Protein AF-A0A2A2YE89-F1 (afdb_monomer_lite)

Structure (mmCIF, N/CA/C/O backbone):
data_AF-A0A2A2YE89-F1
#
_entry.id   AF-A0A2A2YE89-F1
#
loop_
_atom_site.group_PDB
_atom_site.id
_atom_site.type_symbol
_atom_site.label_atom_id
_atom_site.label_alt_id
_atom_site.label_com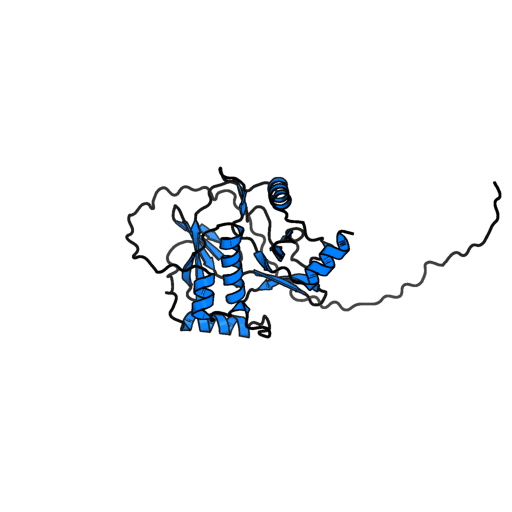p_id
_atom_site.label_asym_id
_atom_site.label_entity_id
_atom_site.label_seq_id
_atom_site.pdbx_PDB_ins_code
_atom_site.Cartn_x
_atom_site.Cartn_y
_atom_site.Cartn_z
_atom_site.occupancy
_atom_site.B_iso_or_equiv
_atom_site.auth_seq_id
_atom_site.auth_comp_id
_atom_site.auth_asym_id
_atom_site.auth_atom_id
_atom_site.pdbx_PDB_model_num
ATOM 1 N N . MET A 1 1 ? 40.682 1.268 -50.451 1.00 28.27 1 MET A N 1
ATOM 2 C CA . MET A 1 1 ? 41.079 1.407 -51.868 1.00 28.27 1 MET A CA 1
ATOM 3 C C . MET A 1 1 ? 39.853 1.104 -52.716 1.00 28.27 1 MET A C 1
ATOM 5 O O . MET A 1 1 ? 39.193 0.118 -52.431 1.00 28.27 1 MET A O 1
ATOM 9 N N . VAL A 1 2 ? 39.586 1.973 -53.698 1.00 20.55 2 VAL A N 1
ATOM 10 C CA . VAL A 1 2 ? 38.414 2.067 -54.599 1.00 20.55 2 VAL A CA 1
ATOM 11 C C . VAL A 1 2 ? 37.144 2.704 -54.003 1.00 20.55 2 VAL A C 1
ATOM 13 O O . VAL A 1 2 ? 36.458 2.149 -53.155 1.00 20.55 2 VAL A O 1
ATOM 16 N N . ILE A 1 3 ? 36.895 3.912 -54.519 1.00 25.61 3 ILE A N 1
ATOM 17 C CA . ILE A 1 3 ? 35.686 4.748 -54.539 1.00 25.61 3 ILE A CA 1
ATOM 18 C C . ILE A 1 3 ? 34.896 4.385 -55.803 1.00 25.61 3 ILE A C 1
ATOM 20 O O . ILE A 1 3 ? 35.573 4.303 -56.820 1.00 25.61 3 ILE A O 1
ATOM 24 N N . ILE A 1 4 ? 33.551 4.295 -55.753 1.00 24.61 4 ILE A N 1
ATOM 25 C CA . ILE A 1 4 ? 32.517 4.765 -56.734 1.00 24.61 4 ILE A CA 1
ATOM 26 C C . ILE A 1 4 ? 31.175 4.772 -55.940 1.00 24.61 4 ILE A C 1
ATOM 28 O O . ILE A 1 4 ? 30.874 3.755 -55.329 1.00 24.61 4 ILE A O 1
ATOM 32 N N . GLY A 1 5 ? 30.449 5.878 -55.676 1.00 25.42 5 GLY A N 1
ATOM 33 C CA . GLY A 1 5 ? 29.602 6.708 -56.572 1.00 25.42 5 GLY A CA 1
ATOM 34 C C . GLY A 1 5 ? 28.202 6.066 -56.751 1.00 25.42 5 GLY A C 1
ATOM 35 O O . GLY A 1 5 ? 28.148 4.864 -56.941 1.00 25.42 5 GLY A O 1
ATOM 36 N N . ALA A 1 6 ? 27.025 6.706 -56.738 1.00 26.58 6 ALA A N 1
ATOM 37 C CA . ALA A 1 6 ? 26.575 8.098 -56.686 1.00 26.58 6 ALA A CA 1
ATOM 38 C C . ALA A 1 6 ? 25.031 8.128 -56.457 1.00 26.58 6 ALA A C 1
ATOM 40 O O . ALA A 1 6 ? 24.380 7.096 -56.594 1.00 26.58 6 ALA A O 1
ATOM 41 N N . GLN A 1 7 ? 24.484 9.342 -56.261 1.00 28.17 7 GLN A N 1
ATOM 42 C CA . GLN A 1 7 ? 23.061 9.770 -56.289 1.00 28.17 7 GLN A CA 1
ATOM 43 C C . GLN A 1 7 ? 22.287 9.576 -54.965 1.00 28.17 7 GLN A C 1
ATOM 45 O O . GLN A 1 7 ? 22.108 8.461 -54.506 1.00 28.17 7 GLN A O 1
ATOM 50 N N . GLY A 1 8 ? 21.813 10.593 -54.238 1.00 28.00 8 GLY A N 1
ATOM 51 C CA . GLY A 1 8 ? 21.531 11.989 -54.573 1.00 28.00 8 GLY A CA 1
ATOM 52 C C . GLY A 1 8 ? 20.040 12.168 -54.856 1.00 28.00 8 GLY A C 1
ATOM 53 O O . GLY A 1 8 ? 19.638 11.968 -55.991 1.00 28.00 8 GLY A O 1
ATOM 54 N N . ASN A 1 9 ? 19.256 12.535 -53.835 1.00 28.77 9 ASN A N 1
ATOM 55 C CA . ASN A 1 9 ? 18.031 13.330 -53.968 1.00 28.77 9 ASN A CA 1
ATOM 56 C C . ASN A 1 9 ? 17.693 13.999 -52.626 1.00 28.77 9 ASN A C 1
ATOM 58 O O . ASN A 1 9 ? 17.575 13.342 -51.593 1.00 28.77 9 ASN A O 1
ATOM 62 N N . LEU A 1 10 ? 17.586 15.327 -52.679 1.00 31.56 10 LEU A N 1
ATOM 63 C CA . LEU A 1 10 ? 17.034 16.204 -51.651 1.00 31.56 10 LEU A CA 1
ATOM 64 C C . LEU A 1 10 ? 15.514 16.008 -51.618 1.00 31.56 10 LEU A C 1
ATOM 66 O O . LEU A 1 10 ? 14.880 16.069 -52.670 1.00 31.56 10 LEU A O 1
ATOM 70 N N . ILE A 1 11 ? 14.941 15.790 -50.434 1.00 32.12 11 ILE A N 1
ATOM 71 C CA . ILE A 1 11 ? 13.492 15.880 -50.229 1.00 32.12 11 ILE A CA 1
ATOM 72 C C . ILE A 1 11 ? 13.203 17.206 -49.530 1.00 32.12 11 ILE A C 1
ATOM 74 O O . ILE A 1 11 ? 13.781 17.524 -48.491 1.00 32.12 11 ILE A O 1
ATOM 78 N N . ASP A 1 12 ? 12.337 17.958 -50.195 1.00 31.05 12 ASP A N 1
ATOM 79 C CA . ASP A 1 12 ? 11.772 19.252 -49.849 1.00 31.05 12 ASP A CA 1
ATOM 80 C C . ASP A 1 12 ? 11.013 19.195 -48.513 1.00 31.05 12 ASP A C 1
ATOM 82 O O . ASP A 1 12 ? 10.195 18.304 -48.273 1.00 31.05 12 ASP A O 1
ATOM 86 N N . SER A 1 13 ? 11.311 20.144 -47.628 1.00 37.34 13 SER A N 1
ATOM 87 C CA . SER A 1 13 ? 10.634 20.347 -46.352 1.00 37.34 13 SER A CA 1
ATOM 88 C C . SER A 1 13 ? 9.525 21.383 -46.527 1.00 37.34 13 SER A C 1
ATOM 90 O O . SER A 1 13 ? 9.662 22.527 -46.091 1.00 37.34 13 SER A O 1
ATOM 92 N N . SER A 1 14 ? 8.432 21.002 -47.177 1.00 35.91 14 SER A N 1
ATOM 93 C CA . SER A 1 14 ? 7.219 21.817 -47.212 1.00 35.91 14 SER A CA 1
ATOM 94 C C . SER A 1 14 ? 5.999 20.965 -47.559 1.00 35.91 14 SER A C 1
ATOM 96 O O . SER A 1 14 ? 5.587 20.914 -48.703 1.00 35.91 14 SER A O 1
ATOM 98 N N . ASP A 1 15 ? 5.467 20.245 -46.564 1.00 37.38 15 ASP A N 1
ATOM 99 C CA . ASP A 1 15 ? 4.033 19.920 -46.443 1.00 37.38 15 ASP A CA 1
ATOM 100 C C . ASP A 1 15 ? 3.792 19.036 -45.208 1.00 37.38 15 ASP A C 1
ATOM 102 O O . ASP A 1 15 ? 3.832 17.809 -45.252 1.00 37.38 15 ASP A O 1
ATOM 106 N N . PHE A 1 16 ? 3.525 19.678 -44.069 1.00 34.31 16 PHE A N 1
ATOM 107 C CA . PHE A 1 16 ? 2.795 19.057 -42.963 1.00 34.31 16 PHE A CA 1
ATOM 108 C C . PHE A 1 16 ? 1.557 19.908 -42.702 1.00 34.31 16 PHE A C 1
ATOM 110 O O . PHE A 1 16 ? 1.547 20.819 -41.875 1.00 34.31 16 PHE A O 1
ATOM 117 N N . SER A 1 17 ? 0.511 19.621 -43.472 1.00 32.94 17 SER A N 1
ATOM 118 C CA . SER A 1 17 ? -0.847 20.064 -43.193 1.00 32.94 17 SER A CA 1
ATOM 119 C C . SER A 1 17 ? -1.303 19.505 -41.844 1.00 32.94 17 SER A C 1
ATOM 121 O O . SER A 1 17 ? -1.176 18.308 -41.574 1.00 32.94 17 SER A O 1
ATOM 123 N N . ALA A 1 18 ? -1.828 20.403 -41.018 1.00 34.78 18 ALA A N 1
ATOM 124 C CA . ALA A 1 18 ? -2.350 20.163 -39.688 1.00 34.78 18 ALA A CA 1
ATOM 125 C C . ALA A 1 18 ? -3.379 19.020 -39.645 1.00 34.78 18 ALA A C 1
ATOM 127 O O . ALA A 1 18 ? -4.399 19.060 -40.329 1.00 34.78 18 ALA A O 1
ATOM 128 N N . PHE A 1 19 ? -3.130 18.038 -38.779 1.00 30.22 19 PHE A N 1
ATOM 129 C CA . PHE A 1 19 ? -4.184 17.232 -38.173 1.00 30.22 19 PHE A CA 1
ATOM 130 C C . PHE A 1 19 ? -4.492 17.854 -36.807 1.00 30.22 19 PHE A C 1
ATOM 132 O O . PHE A 1 19 ? -3.751 17.655 -35.844 1.00 30.22 19 PHE A O 1
ATOM 139 N N . GLU A 1 20 ? -5.563 18.645 -36.740 1.00 31.23 20 GLU A N 1
ATOM 140 C CA . GLU A 1 20 ? -6.197 19.027 -35.478 1.00 31.23 20 GLU A CA 1
ATOM 141 C C . GLU A 1 20 ? -6.820 17.771 -34.857 1.00 31.23 20 GLU A C 1
ATOM 143 O O . GLU A 1 20 ? -7.835 17.250 -35.316 1.00 31.23 20 GLU A O 1
ATOM 148 N N . LEU A 1 21 ? -6.165 17.246 -33.824 1.00 31.28 21 LEU A N 1
ATOM 149 C CA . LEU A 1 21 ? -6.774 16.318 -32.882 1.00 31.28 21 LEU A CA 1
ATOM 150 C C . LEU A 1 21 ? -7.450 17.158 -31.799 1.00 31.28 21 LEU A C 1
ATOM 152 O O . LEU A 1 21 ? -6.778 17.724 -30.937 1.00 31.28 21 LEU A O 1
ATOM 156 N N . ASP A 1 22 ? -8.779 17.221 -31.858 1.00 31.31 22 ASP A N 1
ATOM 157 C CA . ASP A 1 22 ? -9.637 17.735 -30.792 1.00 31.31 22 ASP A CA 1
ATOM 158 C C . ASP A 1 22 ? -9.453 16.878 -29.529 1.00 31.31 22 ASP A C 1
ATOM 160 O O . ASP A 1 22 ? -10.112 15.858 -29.311 1.00 31.31 22 ASP A O 1
ATOM 164 N N . ILE A 1 23 ? -8.511 17.283 -28.678 1.00 33.72 23 ILE A N 1
ATOM 165 C CA . ILE A 1 23 ? -8.375 16.751 -27.325 1.00 33.72 23 ILE A CA 1
ATOM 166 C C . ILE A 1 23 ? -9.294 17.581 -26.434 1.00 33.72 23 ILE A C 1
ATOM 168 O O . ILE A 1 23 ? -8.956 18.692 -26.031 1.00 33.72 23 ILE A O 1
ATOM 172 N N . HIS A 1 24 ? -10.460 17.019 -26.112 1.00 29.88 24 HIS A N 1
ATOM 173 C CA . HIS A 1 24 ? -11.362 17.547 -25.091 1.00 29.88 24 HIS A CA 1
ATOM 174 C C . HIS A 1 24 ? -10.605 17.780 -23.766 1.00 29.88 24 HIS A C 1
ATOM 176 O O . HIS A 1 24 ? -10.156 16.812 -23.144 1.00 29.88 24 HIS A O 1
ATOM 182 N N . PRO A 1 25 ? -10.497 19.027 -23.271 1.00 36.53 25 PRO A N 1
ATOM 183 C CA . PRO A 1 25 ? -9.902 19.301 -21.976 1.00 36.53 25 PRO A CA 1
ATOM 184 C C . PRO A 1 25 ? -11.013 19.257 -20.930 1.00 36.53 25 PRO A C 1
ATOM 186 O O . PRO A 1 25 ? -11.760 20.220 -20.805 1.00 36.53 25 PRO A O 1
ATOM 189 N N . ASN A 1 26 ? -11.174 18.152 -20.196 1.00 31.64 26 ASN A N 1
ATOM 190 C CA . ASN A 1 26 ? -11.939 18.172 -18.945 1.00 31.64 26 ASN A CA 1
ATOM 191 C C . ASN A 1 26 ? -11.609 16.991 -18.014 1.00 31.64 26 ASN A C 1
ATOM 193 O O . ASN A 1 26 ? -11.588 15.838 -18.432 1.00 31.64 26 ASN A O 1
ATOM 197 N N . LEU A 1 27 ? -11.435 17.334 -16.729 1.00 33.88 27 LEU A N 1
ATOM 198 C CA . LEU A 1 27 ? -11.157 16.504 -15.543 1.00 33.88 27 LEU A CA 1
ATOM 199 C C . LEU A 1 27 ? -9.705 16.049 -15.301 1.00 33.88 27 LEU A C 1
ATOM 201 O O . LEU A 1 27 ? -9.431 14.882 -15.034 1.00 33.88 27 LEU A O 1
ATOM 205 N N . VAL A 1 28 ? -8.789 17.014 -15.197 1.00 33.19 28 VAL A N 1
ATOM 206 C CA . VAL A 1 28 ? -7.701 16.907 -14.211 1.00 33.19 28 VAL A CA 1
ATOM 207 C C . VAL A 1 28 ? -8.230 17.515 -12.912 1.00 33.19 28 VAL A C 1
ATOM 209 O O . VAL A 1 28 ? -8.320 18.731 -12.783 1.00 33.19 28 VAL A O 1
ATOM 212 N N . GLN A 1 29 ? -8.659 16.678 -11.963 1.00 34.44 29 GLN A N 1
ATOM 213 C CA . GLN A 1 29 ? -8.864 17.148 -10.592 1.00 34.44 29 GLN A CA 1
ATOM 214 C C . GLN A 1 29 ? -7.485 17.449 -10.001 1.00 34.44 29 GLN A C 1
ATOM 216 O O . GLN A 1 29 ? -6.692 16.534 -9.779 1.00 34.44 29 GLN A O 1
ATOM 221 N N . GLU A 1 30 ? -7.195 18.729 -9.777 1.00 29.20 30 GLU A N 1
ATOM 222 C CA . GLU A 1 30 ? -6.022 19.164 -9.026 1.00 29.20 30 GLU A CA 1
ATOM 223 C C . GLU A 1 30 ? -6.077 18.556 -7.619 1.00 29.20 30 GLU A C 1
ATOM 225 O O . GLU A 1 30 ? -6.934 18.887 -6.797 1.00 29.20 30 GLU A O 1
ATOM 230 N N . ILE A 1 31 ? -5.169 17.620 -7.345 1.00 40.59 31 ILE A N 1
ATOM 231 C CA . ILE A 1 31 ? -4.940 17.114 -5.994 1.00 40.59 31 ILE A CA 1
ATOM 232 C C . ILE A 1 31 ? -4.071 18.164 -5.286 1.00 40.59 31 ILE A C 1
ATOM 234 O O . ILE A 1 31 ? -2.971 18.442 -5.770 1.00 40.59 31 ILE A O 1
ATOM 238 N N . PRO A 1 32 ? -4.516 18.761 -4.165 1.00 33.34 32 PRO A N 1
ATOM 239 C CA . PRO A 1 32 ? -3.745 19.793 -3.485 1.00 33.34 32 PRO A CA 1
ATOM 240 C C . PRO A 1 32 ? -2.391 19.248 -3.015 1.00 33.34 32 PRO A C 1
ATOM 242 O O . PRO A 1 32 ? -2.306 18.169 -2.423 1.00 33.34 32 PRO A O 1
ATOM 245 N N . ALA A 1 33 ? -1.332 20.015 -3.279 1.00 30.58 33 ALA A N 1
ATOM 246 C CA . ALA A 1 33 ? 0.027 19.707 -2.858 1.00 30.58 33 ALA A CA 1
ATOM 247 C C . ALA A 1 33 ? 0.107 19.589 -1.324 1.00 30.58 33 ALA A C 1
ATOM 249 O O . ALA A 1 33 ? -0.151 20.545 -0.590 1.00 30.58 33 ALA A O 1
ATOM 250 N N . LEU A 1 34 ? 0.474 18.400 -0.846 1.00 39.06 34 LEU A N 1
ATOM 251 C CA . LEU A 1 34 ? 0.739 18.122 0.563 1.00 39.06 34 LEU A CA 1
ATOM 252 C C . LEU A 1 34 ? 2.050 18.799 0.977 1.00 39.06 34 LEU A C 1
ATOM 254 O O . LEU A 1 34 ? 3.126 18.411 0.527 1.00 39.06 34 LEU A O 1
ATOM 258 N N . LYS A 1 35 ? 1.964 19.800 1.858 1.00 31.95 35 LYS A N 1
ATOM 259 C CA . LYS A 1 35 ? 3.123 20.287 2.612 1.00 31.95 35 LYS A CA 1
ATOM 260 C C . LYS A 1 35 ? 3.435 19.262 3.704 1.00 31.95 35 LYS A C 1
ATOM 262 O O . LYS A 1 35 ? 2.655 19.112 4.640 1.00 31.95 35 LYS A O 1
ATOM 267 N N . SER A 1 36 ? 4.542 18.538 3.567 1.00 37.47 36 SER A N 1
ATOM 268 C CA . SER A 1 36 ? 5.061 17.655 4.613 1.00 37.47 36 SER A CA 1
ATOM 269 C C . SER A 1 36 ? 5.742 18.504 5.689 1.00 37.47 36 SER A C 1
ATOM 271 O O . SER A 1 36 ? 6.877 18.947 5.515 1.00 37.47 36 SER A O 1
ATOM 273 N N . ASP A 1 37 ? 5.044 18.769 6.791 1.00 35.25 37 ASP A N 1
ATOM 274 C CA . ASP A 1 37 ? 5.660 19.385 7.965 1.00 35.25 37 ASP A CA 1
ATOM 275 C C . ASP A 1 37 ? 6.519 18.332 8.680 1.00 35.25 37 ASP A C 1
ATOM 277 O O . ASP A 1 37 ? 6.006 17.393 9.290 1.00 35.25 37 ASP A O 1
ATOM 281 N N . ALA A 1 38 ? 7.842 18.496 8.630 1.00 39.88 38 ALA A N 1
ATOM 282 C CA . ALA A 1 38 ? 8.832 17.623 9.272 1.00 39.88 38 ALA A CA 1
ATOM 283 C C . ALA A 1 38 ? 8.809 17.679 10.822 1.00 39.88 38 ALA A C 1
ATOM 285 O O . ALA A 1 38 ? 9.748 17.240 11.483 1.00 39.88 38 ALA A O 1
ATOM 286 N N . SER A 1 39 ? 7.748 18.225 11.428 1.00 39.62 39 SER A N 1
ATOM 287 C CA . SER A 1 39 ? 7.616 18.449 12.874 1.00 39.62 39 SER A CA 1
ATOM 288 C C . SER A 1 39 ? 6.919 17.308 13.633 1.00 39.62 39 SER A C 1
ATOM 290 O O . SER A 1 39 ? 6.674 17.429 14.833 1.00 39.62 39 SER A O 1
ATOM 292 N N . GLN A 1 40 ? 6.642 16.173 12.979 1.00 47.25 40 GLN A N 1
ATOM 293 C CA . GLN A 1 40 ? 5.841 15.068 13.537 1.00 47.25 40 GLN A CA 1
ATOM 294 C C . GLN A 1 40 ? 6.513 14.246 14.658 1.00 47.25 40 GLN A C 1
ATOM 296 O O . GLN A 1 40 ? 5.919 13.299 15.164 1.00 47.25 40 GLN A O 1
ATOM 301 N N . ASN A 1 41 ? 7.699 14.631 15.132 1.00 43.59 41 ASN A N 1
ATOM 302 C CA . ASN A 1 41 ? 8.343 14.018 16.300 1.00 43.59 41 ASN A CA 1
ATOM 303 C C . ASN A 1 41 ? 7.930 14.697 17.620 1.00 43.59 41 ASN A C 1
ATOM 305 O O . ASN A 1 41 ? 8.780 14.971 18.467 1.00 43.59 41 ASN A O 1
ATOM 309 N N . ARG A 1 42 ? 6.641 15.000 17.826 1.00 42.22 42 ARG A N 1
ATOM 310 C CA . ARG A 1 42 ? 6.173 15.432 19.152 1.00 42.22 42 ARG A CA 1
ATOM 311 C C . ARG A 1 42 ? 5.872 14.208 20.008 1.00 42.22 42 ARG A C 1
ATOM 313 O O . ARG A 1 42 ? 4.852 13.553 19.846 1.00 42.22 42 ARG A O 1
ATOM 320 N N . THR A 1 43 ? 6.754 13.928 20.960 1.00 43.00 43 THR A N 1
ATOM 321 C CA . THR A 1 43 ? 6.422 13.142 22.150 1.00 43.00 43 THR A CA 1
ATOM 322 C C . THR A 1 43 ? 5.404 13.923 22.977 1.00 43.00 43 THR A C 1
ATOM 324 O O . THR A 1 43 ? 5.778 14.801 23.752 1.00 43.00 43 THR A O 1
ATOM 327 N N . THR A 1 44 ? 4.114 13.643 22.811 1.00 46.53 44 THR A N 1
ATOM 328 C CA . THR A 1 44 ? 3.103 14.054 23.790 1.00 46.53 44 THR A CA 1
ATOM 329 C C . THR A 1 44 ? 3.235 13.135 24.998 1.00 46.53 44 THR A C 1
ATOM 331 O O . THR A 1 44 ? 2.950 11.943 24.925 1.00 46.53 44 THR A O 1
ATOM 334 N N . SER A 1 45 ? 3.747 13.683 26.098 1.00 43.75 45 SER A N 1
ATOM 335 C CA . SER A 1 45 ? 4.077 12.947 27.324 1.00 43.75 45 SER A CA 1
ATOM 336 C C . SER A 1 45 ? 2.862 12.684 28.235 1.00 43.75 45 SER A C 1
ATOM 338 O O . SER A 1 45 ? 3.044 12.385 29.410 1.00 43.75 45 SER A O 1
ATOM 340 N N . GLU A 1 46 ? 1.635 12.788 27.720 1.00 46.94 46 GLU A N 1
ATOM 341 C CA . GLU A 1 46 ? 0.400 12.826 28.520 1.00 46.94 46 GLU A CA 1
ATOM 342 C C . GLU A 1 46 ? -0.675 11.849 28.014 1.00 46.94 46 GLU A C 1
ATOM 344 O O . GLU A 1 46 ? -1.803 12.257 27.774 1.00 46.94 46 GLU A O 1
ATOM 349 N N . ASP A 1 47 ? -0.360 10.565 27.808 1.00 47.22 47 ASP A N 1
ATOM 350 C CA . ASP A 1 47 ? -1.428 9.588 27.501 1.00 47.22 47 ASP A CA 1
ATOM 351 C C . ASP A 1 47 ? -1.113 8.141 27.936 1.00 47.22 47 ASP A C 1
ATOM 353 O O . ASP A 1 47 ? -1.564 7.174 27.330 1.00 47.22 47 ASP A O 1
ATOM 357 N N . LEU A 1 48 ? -0.348 7.970 29.024 1.00 45.16 48 LEU A N 1
ATOM 358 C CA . LEU A 1 48 ? -0.232 6.682 29.734 1.00 45.16 48 LEU A CA 1
ATOM 359 C C . LEU A 1 48 ? -1.322 6.541 30.810 1.00 45.16 48 LEU A C 1
ATOM 361 O O . LEU A 1 48 ? -1.069 6.059 31.911 1.00 45.16 48 LEU A O 1
ATOM 365 N N . GLY A 1 49 ? -2.540 6.992 30.507 1.00 44.56 49 GLY A N 1
ATOM 366 C CA . GLY A 1 49 ? -3.702 6.566 31.272 1.00 44.56 49 GLY A CA 1
ATOM 367 C C . GLY A 1 49 ? -3.944 5.091 30.976 1.00 44.56 49 GLY A C 1
ATOM 368 O O . GLY A 1 49 ? -4.127 4.730 29.814 1.00 44.56 49 GLY A O 1
ATOM 369 N N . GLU A 1 50 ? -3.928 4.252 32.013 1.00 44.53 50 GLU A N 1
ATOM 370 C CA . GLU A 1 50 ? -4.387 2.859 32.004 1.00 44.53 50 GLU A CA 1
ATOM 371 C C . GLU A 1 50 ? -5.871 2.794 31.604 1.00 44.53 50 GLU A C 1
ATOM 373 O O . GLU A 1 50 ? -6.762 2.520 32.404 1.00 44.53 50 GLU A O 1
ATOM 378 N N . ASN A 1 51 ? -6.177 3.082 30.345 1.00 42.28 51 ASN A N 1
ATOM 379 C CA . ASN A 1 51 ? -7.492 2.836 29.801 1.00 42.28 51 ASN A CA 1
ATOM 380 C C . ASN A 1 51 ? -7.540 1.355 29.453 1.00 42.28 51 ASN A C 1
ATOM 382 O O . ASN A 1 51 ? -7.075 0.931 28.393 1.00 42.28 51 ASN A O 1
ATOM 386 N N . GLY A 1 52 ? -8.118 0.589 30.384 1.00 43.47 52 GLY A N 1
ATOM 387 C CA . GLY A 1 52 ? -8.643 -0.760 30.193 1.00 43.47 52 GLY A CA 1
ATOM 388 C C . GLY A 1 52 ? -9.699 -0.785 29.089 1.00 43.47 52 GLY A C 1
ATOM 389 O O . GLY A 1 52 ? -10.891 -0.957 29.334 1.00 43.47 52 GLY A O 1
ATOM 390 N N . SER A 1 53 ? -9.251 -0.563 27.858 1.00 45.12 53 SER A N 1
ATOM 391 C CA . SER A 1 53 ? -10.023 -0.793 26.654 1.00 45.12 53 SER A CA 1
ATOM 392 C C . SER A 1 53 ? -10.212 -2.297 26.557 1.00 45.12 53 SER A C 1
ATOM 394 O O . SER A 1 53 ? -9.254 -3.043 26.367 1.00 45.12 53 SER A O 1
ATOM 396 N N . GLY A 1 54 ? -11.449 -2.744 26.788 1.00 46.06 54 GLY A N 1
ATOM 397 C CA . GLY A 1 54 ? -11.829 -4.126 26.537 1.00 46.06 54 GLY A CA 1
ATOM 398 C C . GLY A 1 54 ? -11.301 -4.526 25.169 1.00 46.06 54 GLY A C 1
ATOM 399 O O . GLY A 1 54 ? -11.388 -3.718 24.243 1.00 46.06 54 GLY A O 1
ATOM 400 N N . GLU A 1 55 ? -10.698 -5.712 25.090 1.00 53.16 55 GLU A N 1
ATOM 401 C CA . GLU A 1 55 ? -10.130 -6.291 23.875 1.00 53.16 55 GLU A CA 1
ATOM 402 C C . GLU A 1 55 ? -11.166 -6.232 22.747 1.00 53.16 55 GLU A C 1
ATOM 404 O O . GLU A 1 55 ? -11.970 -7.141 22.538 1.00 53.16 55 GLU A O 1
ATOM 409 N N . GLY A 1 56 ? -11.192 -5.111 22.029 1.00 66.81 56 GLY A N 1
ATOM 410 C CA . GLY A 1 56 ? -11.941 -4.981 20.803 1.00 66.81 56 GLY A CA 1
ATOM 411 C C . GLY A 1 56 ? -11.331 -5.991 19.854 1.00 66.81 56 GLY A C 1
ATOM 412 O O . GLY A 1 56 ? -10.116 -5.989 19.652 1.00 66.81 56 GLY A O 1
ATOM 413 N N . ALA A 1 57 ? -12.158 -6.888 19.322 1.00 83.38 57 ALA A N 1
ATOM 414 C CA . ALA A 1 57 ? -11.687 -7.896 18.392 1.00 83.38 57 ALA A CA 1
ATOM 415 C C . ALA A 1 57 ? -10.944 -7.203 17.238 1.00 83.38 57 ALA A C 1
ATOM 417 O O . ALA A 1 57 ? -11.529 -6.415 16.493 1.00 83.38 57 ALA A O 1
ATOM 418 N N . SER A 1 58 ? -9.643 -7.467 17.132 1.00 93.19 58 SER A N 1
ATOM 419 C CA . SER A 1 58 ? -8.810 -7.007 16.027 1.00 93.19 58 SER A CA 1
ATOM 420 C C . SER A 1 58 ? -8.585 -8.172 15.072 1.00 93.19 58 SER A C 1
ATOM 422 O O . SER A 1 58 ? -8.397 -9.313 15.496 1.00 93.19 58 SER A O 1
ATOM 424 N N . PHE A 1 59 ? -8.644 -7.896 13.774 1.00 96.69 59 PHE A N 1
ATOM 425 C CA . PHE A 1 59 ? -8.582 -8.922 12.737 1.00 96.69 59 PHE A CA 1
ATOM 426 C C . PHE A 1 59 ? -7.445 -8.631 11.763 1.00 96.69 59 PHE A C 1
ATOM 428 O O . PHE A 1 59 ? -7.118 -7.470 11.510 1.00 96.69 59 PHE A O 1
ATOM 435 N N . SER A 1 60 ? -6.845 -9.671 11.180 1.00 97.31 60 SER A N 1
ATOM 436 C CA . SER A 1 60 ? -5.990 -9.464 10.008 1.00 97.31 60 SER A CA 1
ATOM 437 C C . SER A 1 60 ? -6.838 -8.977 8.817 1.00 97.31 60 SER A C 1
ATOM 439 O O . SER A 1 60 ? -8.022 -9.325 8.733 1.00 97.31 60 SER A O 1
ATOM 441 N N . PRO A 1 61 ? -6.279 -8.180 7.887 1.00 97.19 61 PRO A N 1
ATOM 442 C CA . PRO A 1 61 ? -6.991 -7.779 6.676 1.00 97.19 61 PRO A CA 1
ATOM 443 C C . PRO A 1 61 ? -7.522 -8.979 5.877 1.00 97.19 61 PRO A C 1
ATOM 445 O O . PRO A 1 61 ? -8.689 -8.974 5.475 1.00 97.19 61 PRO A O 1
ATOM 448 N N . GLY A 1 62 ? -6.723 -10.044 5.736 1.00 95.38 62 GLY A N 1
ATOM 449 C CA . GLY A 1 62 ? -7.144 -11.295 5.109 1.00 95.38 62 GLY A CA 1
ATOM 450 C C . GLY A 1 62 ? -8.321 -11.979 5.815 1.00 95.38 62 GLY A C 1
ATOM 451 O O . GLY A 1 62 ? -9.240 -12.457 5.148 1.00 95.38 62 GLY A O 1
ATOM 452 N N . ASP A 1 63 ? -8.366 -11.981 7.154 1.00 95.44 63 ASP A N 1
ATOM 453 C CA . ASP A 1 63 ? -9.506 -12.530 7.909 1.00 95.44 63 ASP A CA 1
ATOM 454 C C . ASP A 1 63 ? -10.788 -11.730 7.694 1.00 95.44 63 ASP A C 1
ATOM 456 O O . ASP A 1 63 ? -11.855 -12.323 7.516 1.00 95.44 63 ASP A O 1
ATOM 460 N N . VAL A 1 64 ? -10.699 -10.396 7.698 1.00 95.56 64 VAL A N 1
ATOM 461 C CA . VAL A 1 64 ? -11.849 -9.530 7.399 1.00 95.56 64 VAL A CA 1
ATOM 462 C C . VAL A 1 64 ? -12.365 -9.821 5.996 1.00 95.56 64 VAL A C 1
ATOM 464 O O . VAL A 1 64 ? -13.569 -10.007 5.817 1.00 95.56 64 VAL A O 1
ATOM 467 N N . SER A 1 65 ? -11.459 -9.921 5.020 1.00 94.62 65 SER A N 1
ATOM 468 C CA . SER A 1 65 ? -11.819 -10.214 3.634 1.00 94.62 65 SER A CA 1
ATOM 469 C C . SER A 1 65 ? -12.573 -11.543 3.527 1.00 94.62 65 SER A C 1
ATOM 471 O O . SER A 1 65 ? -13.709 -11.573 3.050 1.00 94.62 65 SER A O 1
ATOM 473 N N . ARG A 1 66 ? -12.012 -12.624 4.089 1.00 94.00 66 ARG A N 1
ATOM 474 C CA . ARG A 1 66 ? -12.628 -13.961 4.058 1.00 94.00 66 ARG A CA 1
ATOM 475 C C . ARG A 1 66 ? -13.989 -14.021 4.745 1.00 94.00 66 ARG A C 1
ATOM 477 O O . ARG A 1 66 ? -14.893 -14.690 4.256 1.00 94.00 66 ARG A O 1
ATOM 484 N N . ARG A 1 67 ? -14.148 -13.351 5.888 1.00 94.31 67 ARG A N 1
ATOM 485 C CA . ARG A 1 67 ? -15.391 -13.405 6.675 1.00 94.31 67 ARG A CA 1
ATOM 486 C C . ARG A 1 67 ? -16.521 -12.575 6.071 1.00 94.31 67 ARG A C 1
ATOM 488 O O . ARG A 1 67 ? -17.676 -12.950 6.236 1.00 94.31 67 ARG A O 1
ATOM 495 N N . ILE A 1 68 ? -16.208 -11.464 5.402 1.00 93.00 68 ILE A N 1
ATOM 496 C CA . ILE A 1 68 ? -17.219 -10.583 4.794 1.00 93.00 68 ILE A CA 1
ATOM 497 C C . ILE A 1 68 ? -17.559 -11.024 3.365 1.00 93.00 68 ILE A C 1
ATOM 499 O O . ILE A 1 68 ? -18.724 -10.973 2.976 1.00 93.00 68 ILE A O 1
ATOM 503 N N . PHE A 1 69 ? -16.562 -11.449 2.585 1.00 91.69 69 PHE A N 1
ATOM 504 C CA . PHE A 1 69 ? -16.709 -11.699 1.146 1.00 91.69 69 PHE A CA 1
ATOM 505 C C . PHE A 1 69 ? -16.565 -13.174 0.743 1.00 91.69 69 PHE A C 1
ATOM 507 O O . PHE A 1 69 ? -16.828 -13.509 -0.409 1.00 91.69 69 PHE A O 1
ATOM 514 N N . GLY A 1 70 ? -16.198 -14.059 1.675 1.00 89.44 70 GLY A N 1
ATOM 515 C CA . GLY A 1 70 ? -15.990 -15.487 1.424 1.00 89.44 70 GLY A CA 1
ATOM 516 C C . GLY A 1 70 ? -14.526 -15.865 1.137 1.00 89.44 70 GLY A C 1
ATOM 517 O O . GLY A 1 70 ? -13.673 -14.992 0.970 1.00 89.44 70 GLY A O 1
ATOM 518 N N . PRO A 1 71 ? -14.209 -17.176 1.102 1.00 80.75 71 PRO A N 1
ATOM 519 C CA . PRO A 1 71 ? -12.842 -17.685 0.930 1.00 80.75 71 PRO A CA 1
ATOM 520 C C . PRO A 1 71 ? -12.222 -17.290 -0.417 1.00 80.75 71 PRO A C 1
ATOM 522 O O . PRO A 1 71 ? -11.032 -16.992 -0.469 1.00 80.75 71 PRO A O 1
ATOM 525 N N . ASP A 1 72 ? -13.046 -17.185 -1.460 1.00 65.69 72 ASP A N 1
ATOM 526 C CA . ASP A 1 72 ? -12.637 -16.826 -2.818 1.00 65.69 72 ASP A CA 1
ATOM 527 C C . ASP A 1 72 ? -12.820 -15.332 -3.106 1.00 65.69 72 ASP A C 1
ATOM 529 O O . ASP A 1 72 ? -13.068 -14.949 -4.242 1.00 65.69 72 ASP A O 1
ATOM 533 N N . ALA A 1 73 ? -12.675 -14.442 -2.121 1.00 58.34 73 ALA A N 1
ATOM 534 C CA . ALA A 1 73 ? -12.786 -12.996 -2.363 1.00 58.34 73 ALA A CA 1
ATOM 535 C C . ALA A 1 73 ? -11.836 -12.478 -3.474 1.00 58.34 73 ALA A C 1
ATOM 537 O O . ALA A 1 73 ? -12.079 -11.413 -4.039 1.00 58.34 73 ALA A O 1
ATOM 538 N N . GLN A 1 74 ? -10.777 -13.240 -3.786 1.00 50.47 74 GLN A N 1
ATOM 539 C CA . GLN A 1 74 ? -9.880 -13.049 -4.935 1.00 50.47 74 GLN A CA 1
ATOM 540 C C . GLN A 1 74 ? -10.142 -14.036 -6.092 1.00 50.47 74 GLN A C 1
ATOM 542 O O . GLN A 1 74 ? -9.813 -13.732 -7.233 1.00 50.47 74 GLN A O 1
ATOM 547 N N . GLY A 1 75 ? -10.742 -15.197 -5.796 1.00 40.59 75 GLY A N 1
ATOM 548 C CA . GLY A 1 75 ? -11.076 -16.283 -6.726 1.00 40.59 75 GLY A CA 1
ATOM 549 C C . GLY A 1 75 ? -12.455 -16.169 -7.384 1.00 40.59 75 GLY A C 1
ATOM 550 O O . GLY A 1 75 ? -12.799 -17.000 -8.222 1.00 40.59 75 GLY A O 1
ATOM 551 N N . VAL A 1 76 ? -13.235 -15.124 -7.081 1.00 43.53 76 VAL A N 1
ATOM 552 C CA . VAL A 1 76 ? -14.264 -14.646 -8.010 1.00 43.53 76 VAL A CA 1
ATOM 553 C C . VAL A 1 76 ? -13.529 -14.053 -9.209 1.00 43.53 76 VAL A C 1
ATOM 555 O O . VAL A 1 76 ? -13.313 -12.844 -9.305 1.00 43.53 76 VAL A O 1
ATOM 558 N N . GLU A 1 77 ? -13.101 -14.931 -10.114 1.00 41.16 77 GLU A N 1
ATOM 559 C CA . GLU A 1 77 ? -12.759 -14.567 -11.475 1.00 41.16 77 GLU A CA 1
ATOM 560 C C . GLU A 1 77 ? -13.817 -13.585 -11.987 1.00 41.16 77 GLU A C 1
ATOM 562 O O . GLU A 1 77 ? -14.999 -13.910 -12.091 1.00 41.16 77 GLU A O 1
ATOM 567 N N . SER A 1 78 ? -13.354 -12.403 -12.385 1.00 40.31 78 SER A N 1
ATOM 568 C CA . SER A 1 78 ? -14.032 -11.518 -13.326 1.00 40.31 78 SER A CA 1
ATOM 569 C C . SER A 1 78 ? -15.255 -10.718 -12.816 1.00 40.31 78 SER A C 1
ATOM 571 O O . SER A 1 78 ? -16.150 -11.184 -12.122 1.00 40.31 78 SER A O 1
ATOM 573 N N . CYS A 1 79 ? -15.347 -9.479 -13.305 1.00 37.31 79 CYS A N 1
ATOM 574 C CA . CYS A 1 79 ? -16.621 -8.794 -13.555 1.00 37.31 79 CYS A CA 1
ATOM 575 C C . CYS A 1 79 ? -17.362 -8.104 -12.400 1.00 37.31 79 CYS A C 1
ATOM 577 O O . CYS A 1 79 ? -18.584 -7.973 -12.455 1.00 37.31 79 CYS A O 1
ATOM 579 N N . GLN A 1 80 ? -16.666 -7.468 -11.463 1.00 49.09 80 GLN A N 1
ATOM 580 C CA . GLN A 1 80 ? -17.141 -6.134 -11.093 1.00 49.09 80 GLN A CA 1
ATOM 581 C C . GLN A 1 80 ? -16.210 -5.133 -11.749 1.00 49.09 80 GLN A C 1
ATOM 583 O O . GLN A 1 80 ? -15.041 -5.009 -11.388 1.00 49.09 80 GLN A O 1
ATOM 588 N N . LYS A 1 81 ? -16.720 -4.462 -12.790 1.00 61.16 81 LYS A N 1
ATOM 589 C CA . LYS A 1 81 ? -16.109 -3.231 -13.290 1.00 61.16 81 LYS A CA 1
ATOM 590 C C . LYS A 1 81 ? -15.740 -2.407 -12.057 1.00 61.16 81 LYS A C 1
ATOM 592 O O . LYS A 1 81 ? -16.545 -2.315 -11.130 1.00 61.16 81 LYS A O 1
ATOM 597 N N . ASN A 1 82 ? -14.527 -1.854 -12.015 1.00 72.19 82 ASN A N 1
ATOM 598 C CA . ASN A 1 82 ? -14.190 -0.864 -10.997 1.00 72.19 82 ASN A CA 1
ATOM 599 C C . ASN A 1 82 ? -15.029 0.389 -11.277 1.00 72.19 82 ASN A C 1
ATOM 601 O O . ASN A 1 82 ? -14.598 1.333 -11.932 1.00 72.19 82 ASN A O 1
ATOM 605 N N . ASP A 1 83 ? -16.283 0.320 -10.865 1.00 84.56 83 ASP A N 1
ATOM 606 C CA . ASP A 1 83 ? -17.280 1.349 -10.991 1.00 84.56 83 ASP A CA 1
ATOM 607 C C . ASP A 1 83 ? -17.789 1.717 -9.600 1.00 84.56 83 ASP A C 1
ATOM 609 O O . ASP A 1 83 ? -17.594 1.019 -8.596 1.00 84.56 83 ASP A O 1
ATOM 613 N N . ALA A 1 84 ? -18.411 2.888 -9.535 1.00 88.19 84 ALA A N 1
ATOM 614 C CA . ALA A 1 84 ? -18.915 3.425 -8.283 1.00 88.19 84 ALA A CA 1
ATOM 615 C C . ALA A 1 84 ? -19.966 2.502 -7.640 1.00 88.19 84 ALA A C 1
ATOM 617 O O . ALA A 1 84 ? -20.062 2.453 -6.414 1.00 88.19 84 ALA A O 1
ATOM 618 N N . GLU A 1 85 ? -20.724 1.757 -8.449 1.00 90.38 85 GLU A N 1
ATOM 619 C CA . GLU A 1 85 ? -21.751 0.828 -7.979 1.00 90.38 85 GLU A CA 1
ATOM 620 C C . GLU A 1 85 ? -21.132 -0.354 -7.228 1.00 90.38 85 GLU A C 1
ATOM 622 O O . GLU A 1 85 ? -21.570 -0.696 -6.132 1.00 90.38 85 GLU A O 1
ATOM 627 N N . SER A 1 86 ? -20.065 -0.934 -7.767 1.00 90.31 86 SER A N 1
ATOM 628 C CA . SER A 1 86 ? -19.350 -2.060 -7.169 1.00 90.31 86 SER A CA 1
ATOM 629 C C . SER A 1 86 ? -18.670 -1.672 -5.857 1.00 90.31 86 SER A C 1
ATOM 631 O O . SER A 1 86 ? -18.815 -2.372 -4.853 1.00 90.31 86 SER A O 1
ATOM 633 N N . ILE A 1 87 ? -18.032 -0.496 -5.814 1.00 91.19 87 ILE A N 1
ATOM 634 C CA . ILE A 1 87 ? -17.494 0.074 -4.568 1.00 91.19 87 ILE A CA 1
ATOM 635 C C . ILE A 1 87 ? -18.616 0.242 -3.533 1.00 91.19 87 ILE A C 1
ATOM 637 O O . ILE A 1 87 ? -18.464 -0.152 -2.374 1.00 91.19 87 ILE A O 1
ATOM 641 N N . GLN A 1 88 ? -19.754 0.812 -3.939 1.00 92.31 88 GLN A N 1
ATOM 642 C CA . GLN A 1 88 ? -20.877 1.061 -3.041 1.00 92.31 88 GLN A CA 1
ATOM 643 C C . GLN A 1 88 ? -21.496 -0.239 -2.511 1.00 92.31 88 GLN A C 1
ATOM 645 O O . GLN A 1 88 ? -21.762 -0.328 -1.311 1.00 92.31 88 GLN A O 1
ATOM 650 N N . ARG A 1 89 ? -21.667 -1.258 -3.364 1.00 92.62 89 ARG A N 1
ATOM 651 C CA . ARG A 1 89 ? -22.149 -2.588 -2.966 1.00 92.62 89 ARG A CA 1
ATOM 652 C C . ARG A 1 89 ? -21.241 -3.218 -1.920 1.00 92.62 89 ARG A C 1
ATOM 654 O O . ARG A 1 89 ? -21.727 -3.617 -0.868 1.00 92.62 89 ARG A O 1
ATOM 661 N N . GLN A 1 90 ? -19.927 -3.243 -2.151 1.00 93.81 90 GLN A N 1
ATOM 662 C CA . GLN A 1 90 ? -18.999 -3.826 -1.179 1.00 93.81 90 GLN A CA 1
ATOM 663 C C . GLN A 1 90 ? -19.017 -3.081 0.164 1.00 93.81 90 GLN A C 1
ATOM 665 O O . GLN A 1 90 ? -19.003 -3.720 1.213 1.00 93.81 90 GLN A O 1
ATOM 670 N N . ARG A 1 91 ? -19.124 -1.744 0.167 1.00 92.81 91 ARG A N 1
ATOM 671 C CA . ARG A 1 91 ? -19.278 -0.972 1.417 1.00 92.81 91 ARG A CA 1
ATOM 672 C C . ARG A 1 91 ? -20.580 -1.281 2.156 1.00 92.81 91 ARG A C 1
ATOM 674 O O . ARG A 1 91 ? -20.595 -1.278 3.387 1.00 92.81 91 ARG A O 1
ATOM 681 N N . GLN A 1 92 ? -21.673 -1.521 1.434 1.00 93.06 92 GLN A N 1
ATOM 682 C CA . GLN A 1 92 ? -22.933 -1.955 2.040 1.00 93.06 92 GLN A CA 1
ATOM 683 C C . GLN A 1 92 ? -22.787 -3.349 2.653 1.00 93.06 92 GLN A C 1
ATOM 685 O O . GLN A 1 92 ? -23.154 -3.527 3.810 1.00 93.06 92 GLN A O 1
ATOM 690 N N . THR A 1 93 ? -22.175 -4.297 1.936 1.00 93.69 93 THR A N 1
ATOM 691 C CA . THR A 1 93 ? -21.876 -5.640 2.456 1.00 93.69 93 THR A CA 1
ATOM 692 C C . THR A 1 93 ? -21.038 -5.578 3.732 1.00 93.69 93 THR A C 1
ATOM 694 O O . THR A 1 93 ? -21.372 -6.238 4.713 1.00 93.69 93 THR A O 1
ATOM 697 N N . ILE A 1 94 ? -20.004 -4.730 3.766 1.00 93.94 94 ILE A N 1
ATOM 698 C CA . ILE A 1 94 ? -19.180 -4.509 4.963 1.00 93.94 94 ILE A CA 1
ATOM 699 C C . ILE A 1 94 ? -20.040 -4.056 6.146 1.00 93.94 94 ILE A C 1
ATOM 701 O O . ILE A 1 94 ? -19.970 -4.663 7.213 1.00 93.94 94 ILE A O 1
ATOM 705 N N . GLY A 1 95 ? -20.875 -3.029 5.955 1.00 92.62 95 GLY A N 1
ATOM 706 C CA . GLY A 1 95 ? -21.740 -2.508 7.017 1.00 92.62 95 GLY A CA 1
ATOM 707 C C . GLY A 1 95 ? -22.792 -3.513 7.500 1.00 92.62 95 GLY A C 1
ATOM 708 O O . GLY A 1 95 ? -23.067 -3.582 8.693 1.00 92.62 95 GLY A O 1
ATOM 709 N N . LEU A 1 96 ? -23.353 -4.317 6.592 1.00 94.06 96 LEU A N 1
ATOM 710 C CA . LEU A 1 96 ? -24.367 -5.328 6.911 1.00 94.06 96 LEU A CA 1
ATOM 711 C C . LEU A 1 96 ? -23.786 -6.598 7.547 1.00 94.06 96 LEU A C 1
ATOM 713 O O . LEU A 1 96 ? -24.527 -7.334 8.191 1.00 94.06 96 LEU A O 1
ATOM 717 N N . SER A 1 97 ? -22.482 -6.853 7.394 1.00 94.12 97 SER A N 1
ATOM 718 C CA . SER A 1 97 ? -21.837 -8.062 7.925 1.00 94.12 97 SER A CA 1
ATOM 719 C C . SER A 1 97 ? -21.920 -8.184 9.449 1.00 94.12 97 SER A C 1
ATOM 721 O O . SER A 1 97 ? -21.843 -9.290 9.977 1.00 94.12 97 SER A O 1
ATOM 723 N N . GLY A 1 98 ? -22.013 -7.057 10.165 1.00 92.94 98 GLY A N 1
ATOM 724 C CA . GLY A 1 98 ? -21.966 -7.018 11.629 1.00 92.94 98 GLY A CA 1
ATOM 725 C C . GLY A 1 98 ? -20.637 -7.488 12.239 1.00 92.94 98 GLY A C 1
ATOM 726 O O . GLY A 1 98 ? -20.538 -7.576 13.458 1.00 92.94 98 GLY A O 1
ATOM 727 N N . LEU A 1 99 ? -19.615 -7.782 11.421 1.00 92.94 99 LEU A N 1
ATOM 728 C CA . LEU A 1 99 ? -18.326 -8.300 11.890 1.00 92.94 99 LEU A CA 1
ATOM 729 C C . LEU A 1 99 ? -17.523 -7.244 12.659 1.00 92.94 99 LEU A C 1
ATOM 731 O O . LEU A 1 99 ? -16.815 -7.566 13.610 1.00 92.94 99 LEU A O 1
ATOM 735 N N . LEU A 1 100 ? -17.595 -5.994 12.204 1.00 94.12 100 LEU A N 1
ATOM 736 C CA . LEU A 1 100 ? -16.781 -4.890 12.692 1.00 94.12 100 LEU A CA 1
ATOM 737 C C . LEU A 1 100 ? -17.662 -3.831 13.348 1.00 94.12 100 LEU A C 1
ATOM 739 O O . LEU A 1 100 ? -18.640 -3.367 12.761 1.00 94.12 100 LEU A O 1
ATOM 743 N N . ASN A 1 101 ? -17.269 -3.406 14.546 1.00 93.88 101 ASN A N 1
ATOM 744 C CA . ASN A 1 101 ? -17.965 -2.343 15.256 1.00 93.88 101 ASN A CA 1
ATOM 745 C C . ASN A 1 101 ? -17.629 -0.967 14.655 1.00 93.88 101 ASN A C 1
ATOM 747 O O . ASN A 1 101 ? -16.486 -0.729 14.242 1.00 93.88 101 ASN A O 1
ATOM 751 N N . PRO A 1 102 ? -18.589 -0.027 14.630 1.00 93.25 102 PRO A N 1
ATOM 752 C CA . PRO A 1 102 ? -18.297 1.352 14.281 1.00 93.25 102 PRO A CA 1
ATOM 753 C C . PRO A 1 102 ? -17.409 1.985 15.360 1.00 93.25 102 PRO A C 1
ATOM 755 O O . PRO A 1 102 ? -17.745 1.976 16.544 1.00 93.25 102 PRO A O 1
ATOM 758 N N . ILE A 1 103 ? -16.292 2.577 14.948 1.00 91.31 103 ILE A N 1
ATOM 759 C CA . ILE A 1 103 ? -15.401 3.329 15.825 1.00 91.31 103 ILE A CA 1
ATOM 760 C C . ILE A 1 103 ? -15.826 4.795 15.805 1.00 91.31 103 ILE A C 1
ATOM 762 O O . ILE A 1 103 ? -15.866 5.426 14.740 1.00 91.31 103 ILE A O 1
ATOM 766 N N . PRO A 1 104 ? -16.149 5.377 16.969 1.00 83.19 104 PRO A N 1
ATOM 767 C CA . PRO A 1 104 ? -16.490 6.780 17.035 1.00 83.19 104 PRO A CA 1
ATOM 768 C C . PRO A 1 104 ? -15.253 7.627 16.708 1.00 83.19 104 PRO A C 1
ATOM 770 O O . PRO A 1 104 ? -14.191 7.490 17.314 1.00 83.19 104 PRO A O 1
ATOM 773 N N . THR A 1 105 ? -15.397 8.555 15.763 1.00 74.12 105 THR A N 1
ATOM 774 C CA . THR A 1 105 ? -14.386 9.576 15.464 1.00 74.12 105 THR A CA 1
ATOM 775 C C . THR A 1 105 ? -14.427 10.663 16.540 1.00 74.12 105 THR A C 1
ATOM 777 O O . THR A 1 105 ? -14.917 11.766 16.304 1.00 74.12 105 THR A O 1
ATOM 780 N N . LEU A 1 106 ? -14.006 10.325 17.758 1.00 71.56 106 LEU A N 1
ATOM 781 C CA . LEU A 1 106 ? -13.882 11.274 18.865 1.00 71.56 106 LEU A CA 1
ATOM 782 C C . LEU A 1 106 ? -12.453 11.814 18.913 1.00 71.56 106 LEU A C 1
ATOM 784 O O . LEU A 1 106 ? -11.507 11.029 18.905 1.00 71.56 106 LEU A O 1
ATOM 788 N N . GLY A 1 107 ? -12.306 13.137 18.982 1.00 79.00 107 GLY A N 1
ATOM 789 C CA . GLY A 1 107 ? -11.020 13.822 19.145 1.00 79.00 107 GLY A CA 1
ATOM 790 C C . GLY A 1 107 ? -10.346 14.263 17.842 1.00 79.00 107 GLY A C 1
ATOM 791 O O . GLY A 1 107 ? -10.819 13.983 16.740 1.00 79.00 107 GLY A O 1
ATOM 792 N N . ASN A 1 108 ? -9.226 14.969 17.996 1.00 89.12 108 ASN A N 1
ATOM 793 C CA . ASN A 1 108 ? -8.424 15.475 16.885 1.00 89.12 108 ASN A CA 1
ATOM 794 C C . ASN A 1 108 ? -7.614 14.345 16.221 1.00 89.12 108 ASN A C 1
ATOM 796 O O . ASN A 1 108 ? -7.340 13.307 16.830 1.00 89.12 108 ASN A O 1
ATOM 800 N N . PHE A 1 109 ? -7.266 14.548 14.951 1.00 93.19 109 PHE A N 1
ATOM 801 C CA . PHE A 1 109 ? -6.297 13.725 14.229 1.00 93.19 109 PHE A CA 1
ATOM 802 C C . PHE A 1 109 ? -4.950 14.440 14.219 1.00 93.19 109 PHE A C 1
ATOM 804 O O . PHE A 1 109 ? -4.910 15.662 14.071 1.00 93.19 109 PHE A O 1
ATOM 811 N N . ASP A 1 110 ? -3.868 13.679 14.339 1.00 94.00 110 ASP A N 1
ATOM 812 C CA . ASP A 1 110 ? -2.507 14.219 14.373 1.00 94.00 110 ASP A CA 1
ATOM 813 C C . ASP A 1 110 ? -1.991 14.550 12.969 1.00 94.00 110 ASP A C 1
ATOM 815 O O . ASP A 1 110 ? -1.206 15.478 12.786 1.00 94.00 110 ASP A O 1
ATOM 819 N N . ALA A 1 111 ? -2.455 13.809 11.956 1.00 93.06 111 ALA A N 1
ATOM 820 C CA . ALA A 1 111 ? -2.137 14.072 10.558 1.00 93.06 111 ALA A CA 1
ATOM 821 C C . ALA A 1 111 ? -3.283 13.675 9.617 1.00 93.06 111 ALA A C 1
ATOM 823 O O . ALA A 1 111 ? -4.144 12.854 9.945 1.00 93.06 111 ALA A O 1
ATOM 824 N N . LYS A 1 112 ? -3.283 14.250 8.411 1.00 93.94 112 LYS A N 1
ATOM 825 C CA . LYS A 1 112 ? -4.243 13.940 7.347 1.00 93.94 112 LYS A CA 1
ATOM 826 C C . LYS A 1 112 ? -3.518 13.731 6.022 1.00 93.94 112 LYS A C 1
ATOM 828 O O . LYS A 1 112 ? -2.934 14.668 5.486 1.00 93.94 112 LYS A O 1
ATOM 833 N N . GLY A 1 113 ? -3.597 12.514 5.498 1.00 90.06 113 GLY A N 1
ATOM 834 C CA . GLY A 1 113 ? -3.198 12.174 4.136 1.00 90.06 113 GLY A CA 1
ATOM 835 C C . GLY A 1 113 ? -4.369 12.251 3.153 1.00 90.06 113 GLY A C 1
ATOM 836 O O . GLY A 1 113 ? -5.492 12.623 3.509 1.00 90.06 113 GLY A O 1
ATOM 837 N N . THR A 1 114 ? -4.109 11.867 1.903 1.00 88.62 114 THR A N 1
ATOM 838 C CA . THR A 1 114 ? -5.132 11.756 0.846 1.00 88.62 114 THR A CA 1
ATOM 839 C C . THR A 1 114 ? -6.086 10.579 1.066 1.00 88.62 114 THR A C 1
ATOM 841 O O . THR A 1 114 ? -7.253 10.658 0.683 1.00 88.62 114 THR A O 1
ATOM 844 N N . GLU A 1 115 ? -5.606 9.502 1.691 1.00 92.44 115 GLU A N 1
ATOM 845 C CA . GLU A 1 115 ? -6.368 8.268 1.910 1.00 92.44 115 GLU A CA 1
ATOM 846 C C . GLU A 1 115 ? -6.971 8.173 3.315 1.00 92.44 115 GLU A C 1
ATOM 848 O O . GLU A 1 115 ? -8.136 7.801 3.495 1.00 92.44 115 GLU A O 1
ATOM 853 N N . HIS A 1 116 ? -6.173 8.535 4.316 1.00 94.38 116 HIS A N 1
ATOM 854 C CA . HIS A 1 116 ? -6.505 8.326 5.715 1.00 94.38 116 HIS A CA 1
ATOM 855 C C . HIS A 1 116 ? -6.119 9.526 6.586 1.00 94.38 116 HIS A C 1
ATOM 857 O O . HIS A 1 116 ? -5.304 10.375 6.214 1.00 94.38 116 HIS A O 1
ATOM 863 N N . THR A 1 117 ? -6.750 9.621 7.750 1.00 95.12 117 THR A N 1
ATOM 864 C CA . THR A 1 117 ? -6.303 10.459 8.861 1.00 95.12 117 THR A CA 1
ATOM 865 C C . THR A 1 117 ? -5.631 9.577 9.894 1.00 95.12 117 THR A C 1
ATOM 867 O O . THR A 1 117 ? -6.005 8.420 10.076 1.00 95.12 117 THR A O 1
ATOM 870 N N . VAL A 1 118 ? -4.613 10.117 10.547 1.00 95.38 118 VAL A N 1
ATOM 871 C CA . VAL A 1 118 ? -3.738 9.372 11.446 1.00 95.38 118 VAL A CA 1
ATOM 872 C C . VAL A 1 118 ? -3.905 9.884 12.863 1.00 95.38 118 VAL A C 1
ATOM 874 O O . VAL A 1 118 ? -4.020 11.093 13.082 1.00 95.38 118 VAL A O 1
ATOM 877 N N . ARG A 1 119 ? -3.878 8.957 13.816 1.00 94.94 119 ARG A N 1
ATOM 878 C CA . ARG A 1 119 ? -3.750 9.249 15.235 1.00 94.94 119 ARG A CA 1
ATOM 879 C C . ARG A 1 119 ? -2.654 8.398 15.866 1.00 94.94 119 ARG A C 1
ATOM 881 O O . ARG A 1 119 ? -2.676 7.176 15.747 1.00 94.94 119 ARG A O 1
ATOM 888 N N . PHE A 1 120 ? -1.716 9.021 16.561 1.00 93.69 120 PHE A N 1
ATOM 889 C CA . PHE A 1 120 ? -0.656 8.328 17.281 1.00 93.69 120 PHE A CA 1
ATOM 890 C C . PHE A 1 120 ? -1.137 7.943 18.685 1.00 93.69 120 PHE A C 1
ATOM 892 O O . PHE A 1 120 ? -1.644 8.765 19.443 1.00 93.69 120 PHE A O 1
ATOM 899 N N . ARG A 1 121 ? -0.982 6.666 19.036 1.00 92.56 121 ARG A N 1
ATOM 900 C CA . ARG A 1 121 ? -1.404 6.055 20.305 1.00 92.56 121 ARG A CA 1
ATOM 901 C C . ARG A 1 121 ? -0.220 5.346 20.960 1.00 92.56 121 ARG A C 1
ATOM 903 O O . ARG A 1 121 ? -0.222 4.134 21.160 1.00 92.56 121 ARG A O 1
ATOM 910 N N . GLY A 1 122 ? 0.842 6.103 21.236 1.00 92.75 122 GLY A N 1
ATOM 911 C CA . GLY A 1 122 ? 2.064 5.571 21.840 1.00 92.75 122 GLY A CA 1
ATOM 912 C C . GLY A 1 122 ? 2.751 4.532 20.947 1.00 92.75 122 GLY A C 1
ATOM 913 O O . GLY A 1 122 ? 3.451 4.892 19.998 1.00 92.75 122 GLY A O 1
ATOM 914 N N . SER A 1 123 ? 2.575 3.248 21.268 1.00 94.44 123 SER A N 1
ATOM 915 C CA . SER A 1 123 ? 3.172 2.119 20.541 1.00 94.44 123 SER A CA 1
ATOM 916 C C . SER A 1 123 ? 2.478 1.786 19.222 1.00 94.44 123 SER A C 1
ATOM 918 O O . SER A 1 123 ? 3.065 1.073 18.413 1.00 94.44 123 SER A O 1
ATOM 920 N N . PHE A 1 124 ? 1.272 2.304 18.985 1.00 95.50 124 PHE A N 1
ATOM 921 C CA . PHE A 1 124 ? 0.528 2.065 17.751 1.00 95.50 124 PHE A CA 1
ATOM 922 C C . PHE A 1 124 ? 0.108 3.366 17.083 1.00 95.50 124 PHE A C 1
ATOM 924 O O . PHE A 1 124 ? -0.051 4.406 17.725 1.00 95.50 124 PHE A O 1
ATOM 931 N N . VAL A 1 125 ? -0.104 3.284 15.779 1.00 95.62 125 VAL A N 1
ATOM 932 C CA . VAL A 1 125 ? -0.706 4.331 14.972 1.00 95.62 125 VAL A CA 1
ATOM 933 C C . VAL A 1 125 ? -2.043 3.828 14.445 1.00 95.62 125 VAL A C 1
ATOM 935 O O . VAL A 1 125 ? -2.137 2.728 13.908 1.00 95.62 125 VAL A O 1
ATOM 938 N N . GLU A 1 126 ? -3.083 4.629 14.635 1.00 96.44 126 GLU A N 1
ATOM 939 C CA . GLU A 1 126 ? -4.452 4.364 14.210 1.00 96.44 126 GLU A CA 1
ATOM 940 C C . GLU A 1 126 ? -4.728 5.149 12.922 1.00 96.44 126 GLU A C 1
ATOM 942 O O . GLU A 1 126 ? -4.621 6.379 12.896 1.00 96.44 126 GLU A O 1
ATOM 947 N N . LYS A 1 127 ? -5.073 4.447 11.839 1.00 96.31 127 LYS A N 1
ATOM 948 C CA . LYS A 1 127 ? -5.398 5.030 10.534 1.00 96.31 127 LYS A CA 1
ATOM 949 C C . LYS A 1 127 ? -6.903 4.922 10.287 1.00 96.31 127 LYS A C 1
ATOM 951 O O . LYS A 1 127 ? -7.474 3.834 10.276 1.00 96.31 127 LYS A O 1
ATOM 956 N N . HIS A 1 128 ? -7.550 6.060 10.056 1.00 96.69 128 HIS A N 1
ATOM 957 C CA . HIS A 1 128 ? -8.965 6.157 9.695 1.00 96.69 128 HIS A CA 1
ATOM 958 C C . HIS A 1 128 ? -9.087 6.469 8.216 1.00 96.69 128 HIS A C 1
ATOM 960 O O . HIS A 1 128 ? -8.769 7.576 7.780 1.00 96.69 128 HIS A O 1
ATOM 966 N N . GLN A 1 129 ? -9.572 5.511 7.437 1.00 95.69 129 GLN A N 1
ATOM 967 C CA . GLN A 1 129 ? -9.761 5.711 6.011 1.00 95.69 129 GLN A CA 1
ATOM 968 C C . GLN A 1 129 ? -10.911 6.702 5.748 1.00 95.69 129 GLN A C 1
ATOM 970 O O . GLN A 1 129 ? -12.032 6.511 6.228 1.00 95.69 129 GLN A O 1
ATOM 975 N N . HIS A 1 130 ? -10.663 7.745 4.949 1.00 91.88 130 HIS A N 1
ATOM 976 C CA . HIS A 1 130 ? -11.683 8.733 4.551 1.00 91.88 130 HIS A CA 1
ATOM 977 C C . HIS A 1 130 ? -11.951 8.773 3.042 1.00 91.88 130 HIS A C 1
ATOM 979 O O . HIS A 1 130 ? -13.019 9.237 2.635 1.00 91.88 130 HIS A O 1
ATOM 985 N N . SER A 1 131 ? -11.076 8.193 2.220 1.00 91.06 131 SER A N 1
ATOM 986 C CA . SER A 1 131 ? -11.304 7.985 0.786 1.00 91.06 131 SER A CA 1
ATOM 987 C C . SER A 1 131 ? -11.099 6.522 0.380 1.00 91.06 131 SER A C 1
ATOM 989 O O . SER A 1 131 ? -10.716 5.685 1.195 1.00 91.06 131 SER A O 1
ATOM 991 N N . ASP A 1 132 ? -11.457 6.171 -0.856 1.00 89.56 132 ASP A N 1
ATOM 992 C CA . ASP A 1 132 ? -11.098 4.852 -1.383 1.00 89.56 132 ASP A CA 1
ATOM 993 C C . ASP A 1 132 ? -9.593 4.815 -1.558 1.00 89.56 132 ASP A C 1
ATOM 995 O O . ASP A 1 132 ? -9.031 5.742 -2.141 1.00 89.56 132 ASP A O 1
ATOM 999 N N . GLY A 1 133 ? -8.954 3.770 -1.034 1.00 92.81 133 GLY A N 1
ATOM 1000 C CA . GLY A 1 133 ? -7.519 3.614 -1.211 1.00 92.81 133 GLY A CA 1
ATOM 1001 C C . GLY A 1 133 ? -7.140 3.450 -2.673 1.00 92.81 133 GLY A C 1
ATOM 1002 O O . GLY A 1 133 ? -7.996 3.375 -3.553 1.00 92.81 133 GLY A O 1
ATOM 1003 N N . TRP A 1 134 ? -5.847 3.393 -2.941 1.00 95.06 134 TRP A N 1
ATOM 1004 C CA . TRP A 1 134 ? -5.329 3.223 -4.296 1.00 95.06 134 TRP A CA 1
ATOM 1005 C C . TRP A 1 134 ? -4.874 1.789 -4.536 1.00 95.06 134 TRP A C 1
ATOM 1007 O O . TRP A 1 134 ? -4.323 1.151 -3.638 1.00 95.06 134 TRP A O 1
ATOM 1017 N N . THR A 1 135 ? -5.090 1.308 -5.757 1.00 95.12 135 THR A N 1
ATOM 1018 C CA . THR A 1 135 ? -4.524 0.056 -6.266 1.00 95.12 135 THR A CA 1
ATOM 1019 C C . THR A 1 135 ? -3.902 0.287 -7.639 1.00 95.12 135 THR A C 1
ATOM 1021 O O . THR A 1 135 ? -4.344 1.176 -8.383 1.00 95.12 135 THR A O 1
ATOM 1024 N N . ALA A 1 136 ? -2.873 -0.491 -7.972 1.00 95.19 136 ALA A N 1
ATOM 1025 C CA . ALA A 1 136 ? -2.298 -0.478 -9.306 1.00 95.19 136 ALA A CA 1
ATOM 1026 C C . ALA A 1 136 ? -3.243 -1.165 -10.303 1.00 95.19 136 ALA A C 1
ATOM 1028 O O . ALA A 1 136 ? -4.009 -2.066 -9.961 1.00 95.19 136 ALA A O 1
ATOM 1029 N N . TYR A 1 137 ? -3.212 -0.727 -11.557 1.00 94.31 137 TYR A N 1
ATOM 1030 C CA . TYR A 1 137 ? -3.949 -1.370 -12.642 1.00 94.31 137 TYR A CA 1
ATOM 1031 C C . TYR A 1 137 ? -3.232 -1.164 -13.978 1.00 94.31 137 TYR A C 1
ATOM 1033 O O . TYR A 1 137 ? -2.335 -0.327 -14.085 1.00 94.31 137 TYR A O 1
ATOM 1041 N N . LEU A 1 138 ? -3.645 -1.906 -15.005 1.00 94.25 138 LEU A N 1
ATOM 1042 C CA . LEU A 1 138 ? -3.262 -1.623 -16.385 1.00 94.25 138 LEU A CA 1
ATOM 1043 C C . LEU A 1 138 ? -4.366 -0.847 -17.096 1.00 94.25 138 LEU A C 1
ATOM 1045 O O . LEU A 1 138 ? -5.522 -1.272 -17.100 1.00 94.25 138 LEU A O 1
ATOM 1049 N N . ASP A 1 139 ? -4.003 0.278 -17.710 1.00 92.75 139 ASP A N 1
ATOM 1050 C CA . ASP A 1 139 ? -4.918 1.021 -18.571 1.00 92.75 139 ASP A CA 1
ATOM 1051 C C . ASP A 1 139 ? -5.179 0.280 -19.898 1.00 92.75 139 ASP A C 1
ATOM 1053 O O . ASP A 1 139 ? -4.591 -0.762 -20.192 1.00 92.75 139 ASP A O 1
ATOM 1057 N N . HIS A 1 140 ? -6.069 0.819 -20.733 1.00 91.38 140 HIS A N 1
ATOM 1058 C CA . HIS A 1 140 ? -6.427 0.217 -22.025 1.00 91.38 140 HIS A CA 1
ATOM 1059 C C . HIS A 1 140 ? -5.255 0.132 -23.025 1.00 91.38 140 HIS A C 1
ATOM 1061 O O . HIS A 1 140 ? -5.349 -0.591 -24.013 1.00 91.38 140 HIS A O 1
ATOM 1067 N N . ARG A 1 141 ? -4.148 0.847 -22.784 1.00 92.38 141 ARG A N 1
ATOM 1068 C CA . ARG A 1 141 ? -2.899 0.773 -23.567 1.00 92.38 141 ARG A CA 1
ATOM 1069 C C . ARG A 1 141 ? -1.916 -0.237 -22.956 1.00 92.38 141 ARG A C 1
ATOM 1071 O O . ARG A 1 141 ? -0.817 -0.459 -23.472 1.00 92.38 141 ARG A O 1
ATOM 1078 N N . GLY A 1 142 ? -2.294 -0.856 -21.839 1.00 91.88 142 GLY A N 1
ATOM 1079 C CA . GLY A 1 142 ? -1.458 -1.733 -21.038 1.00 91.88 142 GLY A CA 1
ATOM 1080 C C . GLY A 1 142 ? -0.301 -0.991 -20.374 1.00 91.88 142 GLY A C 1
ATOM 1081 O O . GLY A 1 142 ? 0.788 -1.561 -20.295 1.00 91.88 142 GLY A O 1
ATOM 1082 N N . LEU A 1 143 ? -0.496 0.273 -19.988 1.00 94.94 143 LEU A N 1
ATOM 1083 C CA . LEU A 1 143 ? 0.439 1.036 -19.159 1.00 94.94 143 LEU A CA 1
ATOM 1084 C C . LEU A 1 143 ? 0.019 0.955 -17.690 1.00 94.94 143 LEU A C 1
ATOM 1086 O O . LEU A 1 143 ? -1.172 0.915 -17.378 1.00 94.94 143 LEU A O 1
ATOM 1090 N N . LEU A 1 144 ? 1.000 0.965 -16.790 1.00 97.06 144 LEU A N 1
ATOM 1091 C CA . LEU A 1 144 ? 0.778 0.944 -15.349 1.00 97.06 144 LEU A CA 1
ATOM 1092 C C . LEU A 1 144 ? 0.148 2.254 -14.866 1.00 97.06 144 LEU A C 1
ATOM 1094 O O . LEU A 1 144 ? 0.775 3.307 -14.947 1.00 97.06 144 LEU A O 1
ATOM 1098 N N . GLY A 1 145 ? -1.051 2.180 -14.304 1.00 96.25 145 GLY A N 1
ATOM 1099 C CA . GLY A 1 145 ? -1.750 3.293 -13.670 1.00 96.25 145 GLY A CA 1
ATOM 1100 C C . GLY A 1 145 ? -2.098 3.011 -12.206 1.00 96.25 145 GLY A C 1
ATOM 1101 O O . GLY A 1 145 ? -1.864 1.920 -11.688 1.00 96.25 145 GLY A O 1
ATOM 1102 N N . ILE A 1 146 ? -2.729 3.992 -11.552 1.00 95.75 146 ILE A N 1
ATOM 1103 C CA . ILE A 1 146 ? -3.425 3.808 -10.268 1.00 95.75 146 ILE A CA 1
ATOM 1104 C C . ILE A 1 146 ? -4.897 4.207 -10.372 1.00 95.75 146 ILE A C 1
ATOM 1106 O O . ILE A 1 146 ? -5.247 5.160 -11.070 1.00 95.75 146 ILE A O 1
ATOM 1110 N N . ARG A 1 147 ? -5.762 3.488 -9.659 1.00 94.75 147 ARG A N 1
ATOM 1111 C CA . ARG A 1 147 ? -7.197 3.785 -9.555 1.00 94.75 147 ARG A CA 1
ATOM 1112 C C . ARG A 1 147 ? -7.692 3.592 -8.129 1.00 94.75 147 ARG A C 1
ATOM 1114 O O . ARG A 1 147 ? -6.979 3.042 -7.290 1.00 94.75 147 ARG A O 1
ATOM 1121 N N . ARG A 1 148 ? -8.928 4.024 -7.864 1.00 94.88 148 ARG A N 1
ATOM 1122 C CA . ARG A 1 148 ? -9.598 3.727 -6.594 1.00 94.88 148 ARG A CA 1
ATOM 1123 C C . ARG A 1 148 ? -9.725 2.213 -6.428 1.00 94.88 148 ARG A C 1
ATOM 1125 O O . ARG A 1 148 ? -10.160 1.517 -7.346 1.00 94.88 148 ARG A O 1
ATOM 1132 N N . ALA A 1 149 ? -9.341 1.723 -5.264 1.00 94.56 149 ALA A N 1
ATOM 1133 C CA . ALA A 1 149 ? -9.447 0.333 -4.879 1.00 94.56 149 ALA A CA 1
ATOM 1134 C C . ALA A 1 149 ? -10.893 0.005 -4.493 1.00 94.56 149 ALA A C 1
ATOM 1136 O O . ALA A 1 149 ? -11.577 0.787 -3.825 1.00 94.56 149 ALA A O 1
ATOM 1137 N N . LEU A 1 150 ? -11.342 -1.182 -4.881 1.00 94.38 150 LEU A N 1
ATOM 1138 C CA . LEU A 1 150 ? -12.453 -1.849 -4.221 1.00 94.38 150 LEU A CA 1
ATOM 1139 C C . LEU A 1 150 ? -12.070 -2.123 -2.754 1.00 94.38 150 LEU A C 1
ATOM 1141 O O . LEU A 1 150 ? -10.890 -2.328 -2.459 1.00 94.38 150 LEU A O 1
ATOM 1145 N N . PRO A 1 151 ? -13.031 -2.177 -1.819 1.00 95.06 151 PRO A N 1
ATOM 1146 C CA . PRO A 1 151 ? -12.741 -2.595 -0.450 1.00 95.06 151 PRO A CA 1
ATOM 1147 C C . PRO A 1 151 ? -11.995 -3.937 -0.336 1.00 95.06 151 PRO A C 1
ATOM 1149 O O . PRO A 1 151 ? -11.107 -4.054 0.506 1.00 95.06 151 PRO A O 1
ATOM 1152 N N . THR A 1 152 ? -12.286 -4.921 -1.194 1.00 94.56 152 THR A N 1
ATOM 1153 C CA . THR A 1 152 ? -11.532 -6.189 -1.250 1.00 94.56 152 THR A CA 1
ATOM 1154 C C . THR A 1 152 ? -10.079 -6.004 -1.692 1.00 94.56 152 THR A C 1
ATOM 1156 O O . THR A 1 152 ? -9.177 -6.549 -1.061 1.00 94.56 152 THR A O 1
ATOM 1159 N N . GLU A 1 153 ? -9.834 -5.193 -2.726 1.00 95.12 153 GLU A N 1
ATOM 1160 C CA . GLU A 1 153 ? -8.482 -4.852 -3.202 1.00 95.12 153 GLU A CA 1
ATOM 1161 C C . GLU A 1 153 ? -7.691 -4.102 -2.126 1.00 95.12 153 GLU A C 1
ATOM 1163 O O . GLU A 1 153 ? -6.504 -4.348 -1.930 1.00 95.12 153 GLU A O 1
ATOM 1168 N N . TYR A 1 154 ? -8.361 -3.219 -1.384 1.00 96.56 154 TYR A N 1
ATOM 1169 C CA . TYR A 1 154 ? -7.763 -2.503 -0.267 1.00 96.56 154 TYR A CA 1
ATOM 1170 C C . TYR A 1 154 ? -7.321 -3.447 0.853 1.00 96.56 154 TYR A C 1
ATOM 1172 O O . TYR A 1 154 ? -6.195 -3.350 1.332 1.00 96.56 154 TYR A O 1
ATOM 1180 N N . LEU A 1 155 ? -8.190 -4.377 1.262 1.00 96.81 155 LEU A N 1
ATOM 1181 C CA . LEU A 1 155 ? -7.844 -5.369 2.278 1.00 96.81 155 LEU A CA 1
ATOM 1182 C C . LEU A 1 155 ? -6.694 -6.263 1.817 1.00 96.81 155 LEU A C 1
ATOM 1184 O O . LEU A 1 155 ? -5.785 -6.495 2.606 1.00 96.81 155 LEU A O 1
ATOM 1188 N N . LYS A 1 156 ? -6.694 -6.703 0.551 1.00 96.00 156 LYS A N 1
ATOM 1189 C CA . LYS A 1 156 ? -5.583 -7.470 -0.030 1.00 96.00 156 LYS A CA 1
ATOM 1190 C C . LYS A 1 156 ? -4.274 -6.688 0.025 1.00 96.00 156 LYS A C 1
ATOM 1192 O O . LYS A 1 156 ? -3.287 -7.225 0.500 1.00 96.00 156 LYS A O 1
ATOM 1197 N N . ARG A 1 157 ? -4.279 -5.404 -0.341 1.00 96.81 157 ARG A N 1
ATOM 1198 C CA . ARG A 1 157 ? -3.100 -4.530 -0.227 1.00 96.81 157 ARG A CA 1
ATOM 1199 C C . ARG A 1 157 ? -2.551 -4.478 1.203 1.00 96.81 157 ARG A C 1
ATOM 1201 O O . ARG A 1 157 ? -1.345 -4.545 1.398 1.00 96.81 157 ARG A O 1
ATOM 1208 N N . LEU A 1 158 ? -3.419 -4.348 2.210 1.00 97.50 158 LEU A N 1
ATOM 1209 C CA . LEU A 1 158 ? -2.987 -4.348 3.614 1.00 97.50 158 LEU A CA 1
ATOM 1210 C C . LEU A 1 158 ? -2.487 -5.727 4.078 1.00 97.50 158 LEU A C 1
ATOM 1212 O O . LEU A 1 158 ? -1.601 -5.799 4.925 1.00 97.50 158 LEU A O 1
ATOM 1216 N N . ASP A 1 159 ? -3.055 -6.808 3.548 1.00 97.50 159 ASP A N 1
ATOM 1217 C CA . ASP A 1 159 ? -2.601 -8.174 3.826 1.00 97.50 159 ASP A CA 1
ATOM 1218 C C . ASP A 1 159 ? -1.216 -8.427 3.217 1.00 97.50 159 ASP A C 1
ATOM 1220 O O . ASP A 1 159 ? -0.321 -8.902 3.908 1.00 97.50 159 ASP A O 1
ATOM 1224 N N . ASP A 1 160 ? -0.999 -7.978 1.980 1.00 96.94 160 ASP A N 1
ATOM 1225 C CA . ASP A 1 160 ? 0.298 -8.021 1.303 1.00 96.94 160 ASP A CA 1
ATOM 1226 C C . ASP A 1 160 ? 1.348 -7.197 2.069 1.00 96.94 160 ASP A C 1
ATOM 1228 O O . ASP A 1 160 ? 2.496 -7.609 2.198 1.00 96.94 160 ASP A O 1
ATOM 1232 N N . HIS A 1 161 ? 0.971 -6.064 2.666 1.00 97.56 161 HIS A N 1
ATOM 1233 C CA . HIS A 1 161 ? 1.868 -5.330 3.566 1.00 97.56 161 HIS A CA 1
ATOM 1234 C C . HIS A 1 161 ? 2.320 -6.166 4.773 1.00 97.56 161 HIS A C 1
ATOM 1236 O O . HIS A 1 161 ? 3.483 -6.115 5.176 1.00 97.56 161 HIS A O 1
ATOM 1242 N N . ASN A 1 162 ? 1.416 -6.957 5.352 1.00 97.56 162 ASN A N 1
ATOM 1243 C CA . ASN A 1 162 ? 1.772 -7.854 6.446 1.00 97.56 162 ASN A CA 1
ATOM 1244 C C . ASN A 1 162 ? 2.686 -8.987 5.984 1.00 97.56 162 ASN A C 1
ATOM 1246 O O . ASN A 1 162 ? 3.623 -9.323 6.704 1.00 97.56 162 ASN A O 1
ATOM 1250 N N . GLU A 1 163 ? 2.412 -9.561 4.816 1.00 96.31 163 GLU A N 1
ATOM 1251 C CA . GLU A 1 163 ? 3.174 -10.675 4.251 1.00 96.31 163 GLU A CA 1
ATOM 1252 C C . GLU A 1 163 ? 4.590 -10.254 3.841 1.00 96.31 163 GLU A C 1
ATOM 1254 O O . GLU A 1 163 ? 5.563 -10.876 4.262 1.00 96.31 163 GLU A O 1
ATOM 1259 N N . TYR A 1 164 ? 4.713 -9.169 3.075 1.00 95.69 164 TYR A N 1
ATOM 1260 C CA . TYR A 1 164 ? 5.975 -8.764 2.453 1.00 95.69 164 TYR A CA 1
ATOM 1261 C C . TYR A 1 164 ? 6.830 -7.845 3.326 1.00 95.69 164 TYR A C 1
ATOM 1263 O O . TYR A 1 164 ? 8.052 -7.826 3.176 1.00 95.69 164 TYR A O 1
ATOM 1271 N N . PHE A 1 165 ? 6.217 -7.074 4.229 1.00 95.50 165 PHE A N 1
ATOM 1272 C CA . PHE A 1 165 ? 6.931 -6.070 5.028 1.00 95.50 165 PHE A CA 1
ATOM 1273 C C . PHE A 1 165 ? 6.805 -6.271 6.537 1.00 95.50 165 PHE A C 1
ATOM 1275 O O . PHE A 1 165 ? 7.533 -5.638 7.299 1.00 95.50 165 PHE A O 1
ATOM 1282 N N . GLY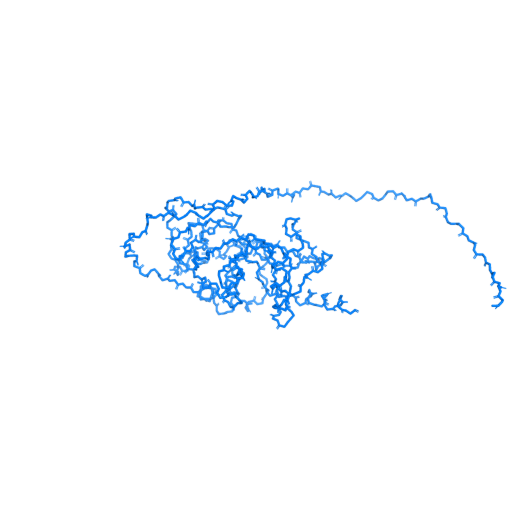 A 1 166 ? 5.929 -7.172 6.988 1.00 95.69 166 GLY A N 1
ATOM 1283 C CA . GLY A 1 166 ? 5.761 -7.444 8.412 1.00 95.69 166 GLY A CA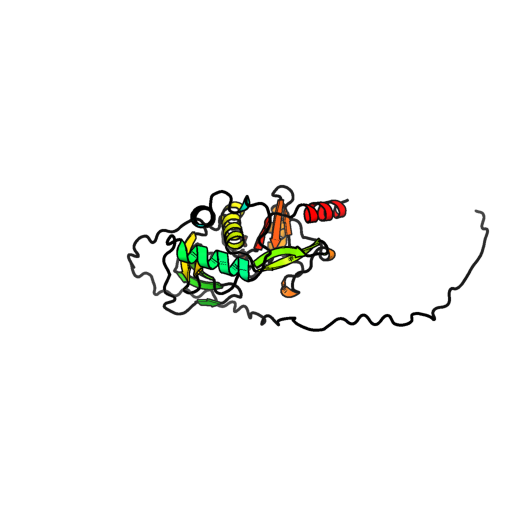 1
ATOM 1284 C C . GLY A 1 166 ? 5.134 -6.280 9.183 1.00 95.69 166 GLY A C 1
ATOM 1285 O O . GLY A 1 166 ? 5.391 -6.145 10.377 1.00 95.69 166 GLY A O 1
ATOM 1286 N N . ASP A 1 167 ? 4.298 -5.460 8.537 1.00 96.31 167 ASP A N 1
ATOM 1287 C CA . ASP A 1 167 ? 3.724 -4.245 9.142 1.00 96.31 167 ASP A CA 1
ATOM 1288 C C . ASP A 1 167 ? 2.742 -4.517 10.297 1.00 96.31 167 ASP A C 1
ATOM 1290 O O . ASP A 1 167 ? 2.378 -3.599 11.032 1.00 96.31 167 ASP A O 1
ATOM 1294 N N . GLN A 1 168 ? 2.300 -5.766 10.482 1.00 97.06 168 GLN A N 1
ATOM 1295 C CA . GLN A 1 168 ? 1.375 -6.187 11.547 1.00 97.06 168 GLN A CA 1
ATOM 1296 C C . GLN A 1 168 ? 0.084 -5.349 11.618 1.00 97.06 168 GLN A C 1
ATOM 1298 O O . GLN A 1 168 ? -0.478 -5.117 12.690 1.00 97.06 168 GLN A O 1
ATOM 1303 N N . ILE A 1 169 ? -0.415 -4.918 10.464 1.00 98.19 169 ILE A N 1
ATOM 1304 C CA . ILE A 1 169 ? -1.658 -4.179 10.299 1.00 98.19 169 ILE A CA 1
ATOM 1305 C C . ILE A 1 169 ? -2.828 -5.039 10.777 1.00 98.19 169 ILE A C 1
ATOM 1307 O O . ILE A 1 169 ? -2.993 -6.196 10.368 1.00 98.19 169 ILE A O 1
ATOM 1311 N N . ARG A 1 170 ? -3.679 -4.447 11.618 1.00 98.12 170 ARG A N 1
ATOM 1312 C CA . ARG A 1 170 ? -4.937 -5.030 12.094 1.00 98.12 170 ARG A CA 1
ATOM 1313 C C . ARG A 1 170 ? -6.104 -4.103 11.801 1.00 98.12 170 ARG A C 1
ATOM 1315 O O . ARG A 1 170 ? -5.992 -2.895 11.976 1.00 98.12 170 ARG A O 1
ATOM 1322 N N . ILE A 1 171 ? -7.236 -4.670 11.401 1.00 98.06 171 ILE A N 1
ATOM 1323 C CA . ILE A 1 171 ? -8.510 -3.962 11.277 1.00 98.06 171 ILE A CA 1
ATOM 1324 C C . ILE A 1 171 ? -9.222 -4.032 12.623 1.00 98.06 171 ILE A C 1
ATOM 1326 O O . ILE A 1 171 ? -9.433 -5.123 13.155 1.00 98.06 171 ILE A O 1
ATOM 1330 N N . ILE A 1 172 ? -9.586 -2.874 13.166 1.00 96.81 172 ILE A N 1
ATOM 1331 C CA . ILE A 1 172 ? -10.198 -2.762 14.500 1.00 96.81 172 ILE A CA 1
ATOM 1332 C C . ILE A 1 172 ? -11.652 -2.297 14.457 1.00 96.81 172 ILE A C 1
ATOM 1334 O O . ILE A 1 172 ? -12.358 -2.365 15.459 1.00 96.81 172 ILE A O 1
ATOM 1338 N N . GLY A 1 173 ? -12.122 -1.827 13.303 1.00 96.44 173 GLY A N 1
ATOM 1339 C CA . GLY A 1 173 ? -13.506 -1.416 13.148 1.00 96.44 173 GLY A CA 1
ATOM 1340 C C . GLY A 1 173 ? -13.762 -0.644 11.866 1.00 96.44 173 GLY A C 1
ATOM 1341 O O . GLY A 1 173 ? -12.978 -0.692 10.913 1.00 96.44 173 GLY A O 1
ATOM 1342 N N . LEU A 1 174 ? -14.883 0.071 11.859 1.00 96.50 174 LEU A N 1
ATOM 1343 C CA . LEU A 1 174 ? -15.339 0.863 10.724 1.00 96.50 174 LEU A CA 1
ATOM 1344 C C . LEU A 1 174 ? -15.579 2.320 11.104 1.00 96.50 174 LEU A C 1
ATOM 1346 O O . LEU A 1 174 ? -16.036 2.632 12.198 1.00 96.50 174 LEU A O 1
ATOM 1350 N N . THR A 1 175 ? -15.346 3.229 10.170 1.00 94.88 175 THR A N 1
ATOM 1351 C CA . THR A 1 175 ? -15.861 4.596 10.261 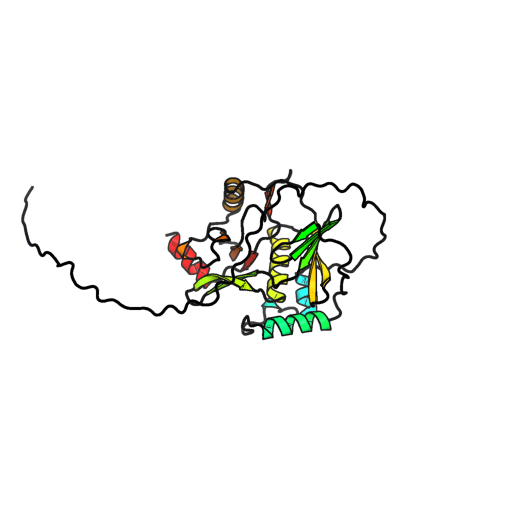1.00 94.88 175 THR A CA 1
ATOM 1352 C C . THR A 1 175 ? -17.371 4.612 10.005 1.00 94.88 175 THR A C 1
ATOM 1354 O O . THR A 1 175 ? -17.947 3.650 9.496 1.00 94.88 175 THR A O 1
ATOM 1357 N N . ARG A 1 176 ? -18.026 5.753 10.267 1.00 91.81 176 ARG A N 1
ATOM 1358 C CA . ARG A 1 176 ? -19.460 5.956 9.965 1.00 91.81 176 ARG A CA 1
ATOM 1359 C C . ARG A 1 176 ? -19.826 5.746 8.491 1.00 91.81 176 ARG A C 1
ATOM 1361 O O . ARG A 1 176 ? -20.986 5.502 8.187 1.00 91.81 176 ARG A O 1
ATOM 1368 N N . SER A 1 177 ? -18.853 5.849 7.590 1.00 91.19 177 SER A N 1
ATOM 1369 C CA . SER A 1 177 ? -19.042 5.659 6.149 1.00 91.19 177 SER A CA 1
ATOM 1370 C C . SER A 1 177 ? -18.702 4.236 5.689 1.00 91.19 177 SER A C 1
ATOM 1372 O O . SER A 1 177 ? -18.423 4.037 4.507 1.00 91.19 177 SER A O 1
ATOM 1374 N N . ASN A 1 178 ? -18.679 3.262 6.609 1.00 93.69 178 ASN A N 1
ATOM 1375 C CA . ASN A 1 178 ? -18.303 1.863 6.366 1.00 93.69 178 ASN A CA 1
ATOM 1376 C C . ASN A 1 178 ? -16.927 1.720 5.695 1.00 93.69 178 ASN A C 1
ATOM 1378 O O . ASN A 1 178 ? -16.744 0.911 4.786 1.00 93.69 178 ASN A O 1
ATOM 1382 N N . ARG A 1 179 ? -15.960 2.540 6.122 1.00 94.44 179 ARG A N 1
ATOM 1383 C CA . ARG A 1 179 ? -14.550 2.428 5.714 1.00 94.44 179 ARG A CA 1
ATOM 1384 C C . ARG A 1 179 ? -13.727 1.850 6.848 1.00 94.44 179 ARG A C 1
ATOM 1386 O O . ARG A 1 179 ? -14.105 2.022 8.001 1.00 94.44 179 ARG A O 1
ATOM 1393 N N . PHE A 1 180 ? -12.604 1.221 6.541 1.00 97.00 180 PHE A N 1
ATOM 1394 C CA . PHE A 1 180 ? -11.814 0.552 7.564 1.00 97.00 180 PHE A CA 1
ATOM 1395 C C . PHE A 1 180 ? -11.096 1.539 8.487 1.00 97.00 180 PHE A C 1
ATOM 1397 O O . PHE A 1 180 ? -10.629 2.603 8.070 1.00 97.00 180 PHE A O 1
ATOM 1404 N N . VAL A 1 181 ? -11.007 1.153 9.755 1.00 96.94 181 VAL A N 1
ATOM 1405 C CA . VAL A 1 181 ? -10.064 1.719 10.715 1.00 96.94 181 VAL A CA 1
ATOM 1406 C C . VAL A 1 181 ? -9.055 0.631 11.040 1.00 96.94 181 VAL A C 1
ATOM 1408 O O . VAL A 1 181 ? -9.437 -0.483 11.418 1.00 96.94 181 VAL A O 1
ATOM 1411 N N . SER A 1 182 ? -7.777 0.948 10.871 1.00 97.62 182 SER A N 1
ATOM 1412 C CA . SER A 1 182 ? -6.682 0.020 11.119 1.00 97.62 182 SER A CA 1
ATOM 1413 C C . SER A 1 182 ? -5.707 0.553 12.157 1.00 97.62 182 SER A C 1
ATOM 1415 O O . SER A 1 182 ? -5.628 1.756 12.406 1.00 97.62 182 SER A O 1
ATOM 1417 N N . ILE A 1 183 ? -4.962 -0.364 12.763 1.00 97.44 183 ILE A N 1
ATOM 1418 C CA . ILE A 1 183 ? -3.807 -0.064 13.602 1.00 97.44 183 ILE A CA 1
ATOM 1419 C C . ILE A 1 183 ? -2.585 -0.804 13.079 1.00 97.44 183 ILE A C 1
ATOM 1421 O O . ILE A 1 183 ? -2.708 -1.886 12.507 1.00 97.44 183 ILE A O 1
ATOM 1425 N N . GLN A 1 184 ? -1.412 -0.233 13.315 1.00 96.56 184 GLN A N 1
ATOM 1426 C CA . GLN A 1 184 ? -0.116 -0.882 13.116 1.00 96.56 184 GLN A CA 1
ATOM 1427 C C . GLN A 1 184 ? 0.889 -0.324 14.137 1.00 96.56 184 GLN A C 1
ATOM 1429 O O . GLN A 1 184 ? 0.629 0.738 14.718 1.00 96.56 184 GLN A O 1
ATOM 1434 N N . PRO A 1 185 ? 2.019 -0.998 14.401 1.00 96.19 185 PRO A N 1
ATOM 1435 C CA . PRO A 1 185 ? 3.059 -0.465 15.271 1.00 96.19 185 PRO A CA 1
ATOM 1436 C C . PRO A 1 185 ? 3.563 0.905 14.797 1.00 96.19 185 PRO A C 1
ATOM 1438 O O . PRO A 1 185 ? 3.759 1.146 13.604 1.00 96.19 185 PRO A O 1
ATOM 1441 N N . THR A 1 186 ? 3.795 1.817 15.739 1.00 95.25 186 THR A N 1
ATOM 1442 C CA . THR A 1 186 ? 4.394 3.121 15.438 1.00 95.25 186 THR A CA 1
ATOM 1443 C C . THR A 1 186 ? 5.866 2.937 15.091 1.00 95.25 186 THR A C 1
ATOM 1445 O O . THR A 1 186 ? 6.677 2.606 15.959 1.00 95.25 186 THR A O 1
ATOM 1448 N N . LEU A 1 187 ? 6.245 3.244 13.850 1.00 94.00 187 LEU A N 1
ATOM 1449 C CA . LEU A 1 187 ? 7.652 3.330 13.466 1.00 94.00 187 LEU A CA 1
ATOM 1450 C C . LEU A 1 187 ? 8.203 4.723 13.763 1.00 94.00 187 LEU A C 1
ATOM 1452 O O . LEU A 1 187 ? 7.739 5.729 13.224 1.00 94.00 187 LEU A O 1
ATOM 1456 N N . ARG A 1 188 ? 9.223 4.778 14.622 1.00 92.75 188 ARG A N 1
ATOM 1457 C CA . ARG A 1 188 ? 9.959 6.008 14.929 1.00 92.75 188 ARG A CA 1
ATOM 1458 C C . ARG A 1 188 ? 11.186 6.104 14.036 1.00 92.75 188 ARG A C 1
ATOM 1460 O O . ARG A 1 188 ? 11.965 5.157 13.945 1.00 92.75 188 ARG A O 1
ATOM 1467 N N . GLY A 1 189 ? 11.370 7.256 13.405 1.00 93.81 189 GLY A N 1
ATOM 1468 C CA . GLY A 1 189 ? 12.469 7.453 12.474 1.00 93.81 189 GLY A CA 1
ATOM 1469 C C . GLY A 1 189 ? 12.324 8.710 11.632 1.00 93.81 189 GLY A C 1
ATOM 1470 O O . GLY A 1 189 ? 11.253 9.314 11.569 1.00 93.81 189 GLY A O 1
ATOM 1471 N N . GLY A 1 190 ? 13.422 9.090 10.984 1.00 95.44 190 GLY A N 1
ATOM 1472 C CA . GLY A 1 190 ? 13.412 10.121 9.948 1.00 95.44 190 GLY A CA 1
ATOM 1473 C C . GLY A 1 190 ? 12.940 9.566 8.604 1.00 95.44 190 GLY A C 1
ATOM 1474 O O . GLY A 1 190 ? 12.708 8.366 8.453 1.00 95.44 190 GLY A O 1
ATOM 1475 N N . GLU A 1 191 ? 12.828 10.438 7.611 1.00 96.12 191 GLU A N 1
ATOM 1476 C CA . GLU A 1 191 ? 12.657 10.014 6.222 1.00 96.12 191 GLU A CA 1
ATOM 1477 C C . GLU A 1 191 ? 14.020 9.603 5.637 1.00 96.12 191 GLU A C 1
ATOM 1479 O O . GLU A 1 191 ? 14.997 10.339 5.816 1.00 96.12 191 GLU A O 1
ATOM 1484 N N . PRO A 1 192 ? 14.129 8.449 4.956 1.00 97.62 192 PRO A N 1
ATOM 1485 C CA . PRO A 1 192 ? 15.330 8.122 4.195 1.00 97.62 192 PRO A CA 1
ATOM 1486 C C . PRO A 1 192 ? 15.467 9.025 2.959 1.00 97.62 192 PRO A C 1
ATOM 1488 O O . PRO A 1 192 ? 14.510 9.635 2.476 1.00 97.62 192 PRO A O 1
ATOM 1491 N N . SER A 1 193 ? 16.677 9.102 2.413 1.00 97.12 193 SER A N 1
ATOM 1492 C CA . SER A 1 193 ? 16.927 9.711 1.107 1.00 97.12 193 SER A CA 1
ATOM 1493 C C . SER A 1 193 ? 16.418 8.826 -0.041 1.00 97.12 193 SER A C 1
ATOM 1495 O O . SER A 1 193 ? 16.235 7.622 0.118 1.00 97.12 193 SER A O 1
ATOM 1497 N N . GLU A 1 194 ? 16.229 9.407 -1.233 1.00 96.56 194 GLU A N 1
ATOM 1498 C CA . GLU A 1 194 ? 15.826 8.637 -2.428 1.00 96.56 194 GLU A CA 1
ATOM 1499 C C . GLU A 1 194 ? 16.846 7.553 -2.792 1.00 96.56 194 GLU A C 1
ATOM 1501 O O . GLU A 1 194 ? 16.466 6.471 -3.227 1.00 96.56 194 GLU A O 1
ATOM 1506 N N . ASN A 1 195 ? 18.142 7.839 -2.614 1.00 97.81 195 ASN A N 1
ATOM 1507 C CA . ASN A 1 195 ? 19.199 6.868 -2.891 1.00 97.81 195 ASN A CA 1
ATOM 1508 C C . ASN A 1 195 ? 19.103 5.685 -1.932 1.00 97.81 195 ASN A C 1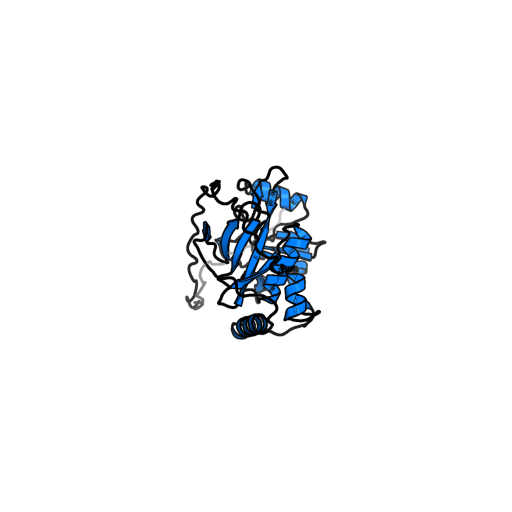
ATOM 1510 O O . ASN A 1 195 ? 19.134 4.555 -2.384 1.00 97.81 195 ASN A O 1
ATOM 1514 N N . GLU A 1 196 ? 18.889 5.932 -0.640 1.00 98.12 196 GLU A N 1
ATOM 1515 C CA . GLU A 1 196 ? 18.735 4.846 0.329 1.00 98.12 196 GLU A CA 1
ATOM 1516 C C . GLU A 1 196 ? 17.492 3.982 0.058 1.00 98.12 196 GLU A C 1
ATOM 1518 O O . GLU A 1 196 ? 17.551 2.769 0.219 1.00 98.12 196 GLU A O 1
ATOM 1523 N N . ILE A 1 197 ? 16.378 4.581 -0.387 1.00 98.25 197 ILE A N 1
ATOM 1524 C CA . ILE A 1 197 ? 15.187 3.824 -0.817 1.00 98.25 197 ILE A CA 1
ATOM 1525 C C . ILE A 1 197 ? 15.508 2.979 -2.052 1.00 98.25 197 ILE A C 1
ATOM 1527 O O . ILE A 1 197 ? 15.130 1.812 -2.120 1.00 98.25 197 ILE A O 1
ATOM 1531 N N . ARG A 1 198 ? 16.187 3.570 -3.042 1.00 98.00 198 ARG A N 1
ATOM 1532 C CA . ARG A 1 198 ? 16.586 2.872 -4.266 1.00 98.00 198 ARG A CA 1
ATOM 1533 C C . ARG A 1 198 ? 17.484 1.683 -3.939 1.00 98.00 198 ARG A C 1
ATOM 1535 O O . ARG A 1 198 ? 17.205 0.593 -4.423 1.00 98.00 198 ARG A O 1
ATOM 1542 N N . ASP A 1 199 ? 18.517 1.907 -3.136 1.00 98.25 199 ASP A N 1
ATOM 1543 C CA . ASP A 1 199 ? 19.512 0.898 -2.791 1.00 98.25 199 ASP A CA 1
ATOM 1544 C C . ASP A 1 199 ? 18.838 -0.246 -2.008 1.00 98.25 199 ASP A C 1
ATOM 1546 O O . ASP A 1 199 ? 18.953 -1.396 -2.420 1.00 98.25 199 ASP A O 1
ATOM 1550 N N . LEU A 1 200 ? 17.991 0.064 -1.012 1.00 97.88 200 LEU A N 1
ATOM 1551 C CA . LEU A 1 200 ? 17.167 -0.926 -0.297 1.00 97.88 200 LEU A CA 1
ATOM 1552 C C . LEU A 1 200 ? 16.343 -1.805 -1.249 1.00 97.88 200 LEU A C 1
ATOM 1554 O O . LEU A 1 200 ? 16.331 -3.031 -1.128 1.00 97.88 200 LEU A O 1
ATOM 1558 N N . LEU A 1 201 ? 15.602 -1.177 -2.166 1.00 98.06 201 LEU A N 1
ATOM 1559 C CA . LEU A 1 201 ? 14.706 -1.889 -3.074 1.00 98.06 201 LEU A CA 1
ATOM 1560 C C . LEU A 1 201 ? 15.499 -2.757 -4.058 1.00 98.06 201 LEU A C 1
ATOM 1562 O O . LEU A 1 201 ? 15.149 -3.918 -4.254 1.00 98.06 201 LEU A O 1
ATOM 1566 N N . GLN A 1 202 ? 16.596 -2.242 -4.616 1.00 97.88 202 GLN A N 1
ATOM 1567 C CA . GLN A 1 202 ? 17.457 -2.993 -5.533 1.00 97.88 202 GLN A CA 1
ATOM 1568 C C . GLN A 1 202 ? 18.149 -4.178 -4.855 1.00 97.88 202 GLN A C 1
ATOM 1570 O O . GLN A 1 202 ? 18.161 -5.273 -5.413 1.00 97.88 202 GLN A O 1
ATOM 1575 N N . GLU A 1 203 ? 18.684 -3.984 -3.649 1.00 97.62 203 GLU A N 1
ATOM 1576 C CA . GLU A 1 203 ? 19.289 -5.055 -2.846 1.00 97.62 203 GLU A CA 1
ATOM 1577 C C . GLU A 1 203 ? 18.274 -6.152 -2.501 1.00 97.62 203 GLU A C 1
ATOM 1579 O O . GLU A 1 203 ? 18.634 -7.323 -2.402 1.00 97.62 203 GLU A O 1
ATOM 1584 N N . SER A 1 204 ? 16.996 -5.783 -2.394 1.00 96.69 204 SER A N 1
ATOM 1585 C CA . SER A 1 204 ? 15.880 -6.697 -2.138 1.00 96.69 204 SER A CA 1
ATOM 1586 C C . SER A 1 204 ? 15.243 -7.257 -3.418 1.00 96.69 204 SER A C 1
ATOM 1588 O O . SER A 1 204 ? 14.114 -7.725 -3.364 1.00 96.69 204 SER A O 1
ATOM 1590 N N . GLY A 1 205 ? 15.915 -7.172 -4.574 1.00 96.94 205 GLY A N 1
ATOM 1591 C CA . GLY A 1 205 ? 15.463 -7.774 -5.838 1.00 96.94 205 GLY A CA 1
ATOM 1592 C C . GLY A 1 205 ? 14.424 -6.970 -6.630 1.00 96.94 205 GLY A C 1
ATOM 1593 O O . GLY A 1 205 ? 14.019 -7.387 -7.719 1.00 96.94 205 GLY A O 1
ATOM 1594 N N . TRP A 1 206 ? 14.015 -5.796 -6.145 1.00 97.88 206 TRP A N 1
ATOM 1595 C CA . TRP A 1 206 ? 13.079 -4.934 -6.860 1.00 97.88 206 TRP A CA 1
ATOM 1596 C C . TRP A 1 206 ? 13.769 -4.170 -7.985 1.00 97.88 206 TRP A C 1
ATOM 1598 O O . TRP A 1 206 ? 14.865 -3.625 -7.851 1.00 97.88 206 TRP A O 1
ATOM 1608 N N . GLN A 1 207 ? 13.058 -4.036 -9.096 1.00 97.62 207 GLN A N 1
ATOM 1609 C CA . GLN A 1 207 ? 13.511 -3.316 -10.273 1.00 97.62 207 GLN A CA 1
ATOM 1610 C C . GLN A 1 207 ? 12.573 -2.152 -10.572 1.00 97.62 207 GLN A C 1
ATOM 1612 O O . GLN A 1 207 ? 11.357 -2.244 -10.414 1.00 97.62 207 GLN A O 1
ATOM 1617 N N . ARG A 1 208 ? 13.127 -1.023 -11.016 1.00 97.38 208 ARG A N 1
ATOM 1618 C CA . ARG A 1 208 ? 12.322 0.146 -11.383 1.00 97.38 208 ARG A CA 1
ATOM 1619 C C . ARG A 1 208 ? 11.481 -0.183 -12.618 1.00 97.38 208 ARG A C 1
ATOM 1621 O O . ARG A 1 208 ? 12.008 -0.701 -13.601 1.00 97.38 208 ARG A O 1
ATOM 1628 N N . VAL A 1 209 ? 10.196 0.169 -12.610 1.00 97.12 209 VAL A N 1
ATOM 1629 C CA . VAL A 1 209 ? 9.372 0.088 -13.827 1.00 97.12 209 VAL A CA 1
ATOM 1630 C C . VAL A 1 209 ? 9.835 1.190 -14.799 1.00 97.12 209 VAL A C 1
ATOM 1632 O O . VAL A 1 209 ? 9.921 2.348 -14.385 1.00 97.12 209 VAL A O 1
ATOM 1635 N N . PRO A 1 210 ? 10.120 0.907 -16.083 1.00 96.25 210 PRO A N 1
ATOM 1636 C CA . PRO A 1 210 ? 10.482 1.937 -17.059 1.00 96.25 210 PRO A CA 1
ATOM 1637 C C . PRO A 1 210 ? 9.418 3.037 -17.180 1.00 96.25 210 PRO A C 1
ATOM 1639 O O . PRO A 1 210 ? 8.228 2.740 -17.237 1.00 96.25 210 PRO A O 1
ATOM 1642 N N . MET A 1 211 ? 9.823 4.312 -17.258 1.00 95.50 211 MET A N 1
ATOM 1643 C CA . MET A 1 211 ? 8.879 5.448 -17.271 1.00 95.50 211 MET A CA 1
ATOM 1644 C C . MET A 1 211 ? 7.868 5.383 -18.421 1.00 95.50 211 MET A C 1
ATOM 1646 O O . MET A 1 211 ? 6.709 5.736 -18.246 1.00 95.50 211 MET A O 1
ATOM 1650 N N . ASN A 1 212 ? 8.279 4.887 -19.587 1.00 94.94 212 ASN A N 1
ATOM 1651 C CA . ASN A 1 212 ? 7.417 4.738 -20.759 1.00 94.94 212 ASN A CA 1
ATOM 1652 C C . ASN A 1 212 ? 6.397 3.587 -20.643 1.00 94.94 212 ASN A C 1
ATOM 1654 O O . ASN A 1 212 ? 5.573 3.422 -21.539 1.00 94.94 212 ASN A O 1
ATOM 1658 N N . LEU A 1 213 ? 6.469 2.781 -19.580 1.00 96.56 213 LEU A N 1
ATOM 1659 C CA . LEU A 1 213 ? 5.472 1.767 -19.225 1.00 96.56 213 LEU A CA 1
ATOM 1660 C C . LEU A 1 213 ? 4.529 2.246 -18.112 1.00 96.56 213 LEU A C 1
ATOM 1662 O O . LEU A 1 213 ? 3.708 1.468 -17.630 1.00 96.56 213 LEU A O 1
ATOM 1666 N N . GLN A 1 214 ? 4.630 3.513 -17.707 1.00 97.06 214 GLN A N 1
ATOM 1667 C CA . GLN A 1 214 ? 3.825 4.095 -16.644 1.00 97.06 214 GLN A CA 1
ATOM 1668 C C . GLN A 1 214 ? 2.906 5.200 -17.183 1.00 97.06 214 GLN A C 1
ATOM 1670 O O . GLN A 1 214 ? 3.273 5.994 -18.044 1.00 97.06 214 GLN A O 1
ATOM 1675 N N . ASN A 1 215 ? 1.710 5.261 -16.617 1.00 96.69 215 ASN A N 1
ATOM 1676 C CA . ASN A 1 215 ? 0.704 6.303 -16.771 1.00 96.69 215 ASN A CA 1
ATOM 1677 C C . ASN A 1 215 ? 0.188 6.684 -15.369 1.00 96.69 215 ASN A C 1
ATOM 1679 O O . ASN A 1 215 ? -0.998 6.550 -15.057 1.00 96.69 215 ASN A O 1
ATOM 1683 N N . LEU A 1 216 ? 1.109 7.076 -14.481 1.00 96.69 216 LEU A N 1
ATOM 1684 C CA . LEU A 1 216 ? 0.771 7.528 -13.129 1.00 96.69 216 LEU A CA 1
ATOM 1685 C C . LEU A 1 216 ? 0.679 9.059 -13.093 1.00 96.69 216 LEU A C 1
ATOM 1687 O O . LEU A 1 216 ? 1.287 9.736 -13.925 1.00 96.69 216 LEU A O 1
ATOM 1691 N N . PRO A 1 217 ? -0.018 9.628 -12.096 1.00 95.25 217 PRO A N 1
ATOM 1692 C CA . PRO A 1 217 ? 0.047 11.057 -11.817 1.00 95.25 217 PRO A CA 1
ATOM 1693 C C . PRO A 1 217 ? 1.491 11.552 -11.660 1.00 95.25 217 PRO A C 1
ATOM 1695 O O . PRO A 1 217 ? 2.334 10.834 -11.122 1.00 95.25 217 PRO A O 1
ATOM 1698 N N . ALA A 1 218 ? 1.766 12.796 -12.066 1.00 94.38 218 ALA A N 1
ATOM 1699 C CA . ALA A 1 218 ? 3.115 13.371 -12.094 1.00 94.38 218 ALA A CA 1
ATOM 1700 C C . ALA A 1 218 ? 3.878 13.220 -10.764 1.00 94.38 218 ALA A C 1
ATOM 1702 O O . ALA A 1 218 ? 5.059 12.889 -10.755 1.00 94.38 218 ALA A O 1
ATOM 1703 N N . GLN A 1 219 ? 3.192 13.380 -9.632 1.00 92.44 219 GLN A N 1
ATOM 1704 C CA . GLN A 1 219 ? 3.765 13.241 -8.292 1.00 92.44 219 GLN A CA 1
ATOM 1705 C C . GLN A 1 219 ? 4.157 11.805 -7.906 1.00 92.44 219 GLN A C 1
ATOM 1707 O O . GLN A 1 219 ? 4.848 11.619 -6.905 1.00 92.44 219 GLN A O 1
ATOM 1712 N N . LEU A 1 220 ? 3.682 10.807 -8.655 1.00 94.56 220 LEU A N 1
ATOM 1713 C CA . LEU A 1 220 ? 4.022 9.388 -8.524 1.00 94.56 220 LEU A CA 1
ATOM 1714 C C . LEU A 1 220 ? 4.923 8.911 -9.666 1.00 94.56 220 LEU A C 1
ATOM 1716 O O . LEU A 1 220 ? 5.288 7.740 -9.714 1.00 94.56 220 LEU A O 1
ATOM 1720 N N . MET A 1 221 ? 5.285 9.786 -10.607 1.00 93.50 221 MET A N 1
ATOM 1721 C CA . MET A 1 221 ? 6.098 9.363 -11.734 1.00 93.50 221 MET A CA 1
ATOM 1722 C C . MET A 1 221 ? 7.478 8.910 -11.301 1.00 93.50 221 MET A C 1
ATOM 1724 O O . MET A 1 221 ? 8.148 9.523 -10.472 1.00 93.50 221 MET A O 1
ATOM 1728 N N . GLY A 1 222 ? 7.876 7.777 -11.868 1.00 90.88 222 GLY A N 1
ATOM 1729 C CA . GLY A 1 222 ? 9.077 7.073 -11.484 1.00 90.88 222 GLY A CA 1
ATOM 1730 C C . GLY A 1 222 ? 8.848 6.139 -10.307 1.00 90.88 222 GLY A C 1
ATOM 1731 O O . GLY A 1 222 ? 9.482 5.110 -10.297 1.00 90.88 222 GLY A O 1
ATOM 1732 N N . THR A 1 223 ? 7.936 6.375 -9.369 1.00 96.31 223 THR A N 1
ATOM 1733 C CA . THR A 1 223 ? 7.942 5.717 -8.041 1.00 96.31 223 THR A CA 1
ATOM 1734 C C . THR A 1 223 ? 7.483 4.254 -8.028 1.00 96.31 223 THR A C 1
ATOM 1736 O O . THR A 1 223 ? 7.307 3.678 -6.955 1.00 96.31 223 THR A O 1
ATOM 1739 N N . ALA A 1 224 ? 7.304 3.650 -9.203 1.00 98.06 224 ALA A N 1
ATOM 1740 C CA . ALA A 1 224 ? 6.895 2.268 -9.370 1.00 98.06 224 ALA A CA 1
ATOM 1741 C C . ALA A 1 224 ? 8.076 1.296 -9.505 1.00 98.06 224 ALA A C 1
ATOM 1743 O O . ALA A 1 224 ? 9.050 1.553 -10.223 1.00 98.06 224 ALA A O 1
ATOM 1744 N N . TRP A 1 225 ? 7.940 0.147 -8.853 1.00 98.38 225 TRP A N 1
ATOM 1745 C CA . TRP A 1 225 ? 8.916 -0.938 -8.814 1.00 98.38 225 TRP A CA 1
ATOM 1746 C C . TRP A 1 225 ? 8.223 -2.277 -8.993 1.00 98.38 225 TRP A C 1
ATOM 1748 O O . TRP A 1 225 ? 7.066 -2.410 -8.625 1.00 98.38 225 TRP A O 1
ATOM 1758 N N . TRP A 1 226 ? 8.911 -3.279 -9.515 1.00 97.94 226 TRP A N 1
ATOM 1759 C CA . TRP A 1 226 ? 8.372 -4.624 -9.671 1.00 97.94 226 TRP A CA 1
ATOM 1760 C C . TRP A 1 226 ? 9.384 -5.665 -9.202 1.00 97.94 226 TRP A C 1
ATOM 1762 O O . TRP A 1 226 ? 10.585 -5.398 -9.176 1.00 97.94 226 TRP A O 1
ATOM 1772 N N . HIS A 1 227 ? 8.886 -6.834 -8.817 1.00 97.31 227 HIS A N 1
ATOM 1773 C CA . HIS A 1 227 ? 9.695 -7.961 -8.376 1.00 97.31 227 HIS A CA 1
ATOM 1774 C C . HIS A 1 227 ? 9.288 -9.197 -9.166 1.00 97.31 227 HIS A C 1
ATOM 1776 O O . HIS A 1 227 ? 8.129 -9.611 -9.116 1.00 97.31 227 HIS A O 1
ATOM 1782 N N . GLU A 1 228 ? 10.229 -9.771 -9.916 1.00 95.00 228 GLU A N 1
ATOM 1783 C CA . GLU A 1 228 ? 9.928 -10.858 -10.848 1.00 95.00 228 GLU A CA 1
ATOM 1784 C C . GLU A 1 228 ? 9.526 -12.142 -10.130 1.00 95.00 228 GLU A C 1
ATOM 1786 O O . GLU A 1 228 ? 8.463 -12.682 -10.410 1.00 95.00 228 GLU A O 1
ATOM 1791 N N . SER A 1 229 ? 10.345 -12.618 -9.188 1.00 95.00 229 SER A N 1
ATOM 1792 C CA . SER A 1 229 ? 10.104 -13.911 -8.531 1.00 95.00 229 SER A CA 1
ATOM 1793 C C . SER A 1 229 ? 8.911 -13.900 -7.581 1.00 95.00 229 SER A C 1
ATOM 1795 O O . SER A 1 229 ? 8.372 -14.956 -7.283 1.00 95.00 229 SER A O 1
ATOM 1797 N N . GLU A 1 230 ? 8.517 -12.717 -7.110 1.00 95.50 230 GLU A N 1
ATOM 1798 C CA . GLU A 1 230 ? 7.357 -12.543 -6.228 1.00 95.50 230 GLU A CA 1
ATOM 1799 C C . GLU A 1 230 ? 6.100 -12.203 -7.036 1.00 95.50 230 GLU A C 1
ATOM 1801 O O . GLU A 1 230 ? 5.000 -12.176 -6.493 1.00 95.50 230 GLU A O 1
ATOM 1806 N N . GLU A 1 231 ? 6.254 -11.900 -8.332 1.00 95.62 231 GLU A N 1
ATOM 1807 C CA . GLU A 1 231 ? 5.181 -11.423 -9.205 1.00 95.62 231 GLU A CA 1
ATOM 1808 C C . GLU A 1 231 ? 4.393 -10.281 -8.539 1.00 95.62 231 GLU A C 1
ATOM 1810 O O . GLU A 1 231 ? 3.161 -10.297 -8.430 1.00 95.62 231 GLU A O 1
ATOM 1815 N N . ARG A 1 232 ? 5.123 -9.276 -8.037 1.00 97.00 232 ARG A N 1
ATOM 1816 C CA . ARG A 1 232 ? 4.558 -8.104 -7.352 1.00 97.00 232 ARG A CA 1
ATOM 1817 C C . ARG A 1 232 ? 4.959 -6.798 -8.004 1.00 97.00 232 ARG A C 1
ATOM 1819 O O . ARG A 1 232 ? 6.009 -6.676 -8.636 1.00 97.00 232 ARG A O 1
ATOM 1826 N N . ILE A 1 233 ? 4.113 -5.797 -7.794 1.00 97.62 233 ILE A N 1
ATOM 1827 C CA . ILE A 1 233 ? 4.369 -4.410 -8.154 1.00 97.62 233 ILE A CA 1
ATOM 1828 C C . ILE A 1 233 ? 4.127 -3.498 -6.955 1.00 97.62 233 ILE A C 1
ATOM 1830 O O . ILE A 1 233 ? 3.164 -3.674 -6.213 1.00 97.62 233 ILE A O 1
ATOM 1834 N N . LEU A 1 234 ? 5.013 -2.522 -6.784 1.00 98.00 234 LEU A N 1
ATOM 1835 C CA . LEU A 1 234 ? 4.893 -1.419 -5.843 1.00 98.00 234 LEU A CA 1
ATOM 1836 C C . LEU A 1 234 ? 4.664 -0.134 -6.617 1.00 98.00 234 LEU A C 1
ATOM 1838 O O . LEU A 1 234 ? 5.334 0.139 -7.612 1.00 98.00 234 LEU A O 1
ATOM 1842 N N . VAL A 1 235 ? 3.766 0.691 -6.108 1.00 97.81 235 VAL A N 1
ATOM 1843 C CA . VAL A 1 235 ? 3.576 2.076 -6.518 1.00 97.81 235 VAL A CA 1
ATOM 1844 C C . VAL A 1 235 ? 3.636 2.955 -5.270 1.00 97.81 235 VAL A C 1
ATOM 1846 O O . VAL A 1 235 ? 3.425 2.490 -4.151 1.00 97.81 235 VAL A O 1
ATOM 1849 N N . ASP A 1 236 ? 3.947 4.235 -5.466 1.00 96.75 236 ASP A N 1
ATOM 1850 C CA . ASP A 1 236 ? 4.090 5.219 -4.392 1.00 96.75 236 ASP A CA 1
ATOM 1851 C C . ASP A 1 236 ? 5.292 4.960 -3.461 1.00 96.75 236 ASP A C 1
ATOM 1853 O O . ASP A 1 236 ? 5.279 5.306 -2.281 1.00 96.75 236 ASP A O 1
ATOM 1857 N N . ALA A 1 237 ? 6.383 4.398 -3.996 1.00 97.69 237 ALA A N 1
ATOM 1858 C CA . ALA A 1 237 ? 7.645 4.267 -3.269 1.00 97.69 237 ALA A CA 1
ATOM 1859 C C . ALA A 1 237 ? 8.396 5.613 -3.211 1.00 97.69 237 ALA A C 1
ATOM 1861 O O . ALA A 1 237 ? 9.346 5.845 -3.963 1.00 97.69 237 ALA A O 1
ATOM 1862 N N . ARG A 1 238 ? 7.937 6.517 -2.335 1.00 95.62 238 ARG A N 1
ATOM 1863 C CA . ARG A 1 238 ? 8.512 7.851 -2.067 1.00 95.62 238 ARG A CA 1
ATOM 1864 C C . ARG A 1 238 ? 8.858 8.019 -0.593 1.00 95.62 238 ARG A C 1
ATOM 1866 O O . ARG A 1 238 ? 8.252 7.359 0.245 1.00 95.62 238 ARG A O 1
ATOM 1873 N N . LYS A 1 239 ? 9.742 8.972 -0.268 1.00 96.12 239 LYS A N 1
ATOM 1874 C CA . LYS A 1 239 ? 10.219 9.240 1.111 1.00 96.12 239 LYS A CA 1
ATOM 1875 C C . LYS A 1 239 ? 9.153 9.204 2.207 1.00 96.12 239 LYS A C 1
ATOM 1877 O O . LYS A 1 239 ? 9.419 8.548 3.209 1.00 96.12 239 LYS A O 1
ATOM 1882 N N . PRO A 1 240 ? 7.963 9.824 2.051 1.00 94.25 240 PRO A N 1
ATOM 1883 C CA . PRO A 1 240 ? 6.970 9.828 3.125 1.00 94.25 240 PRO A CA 1
ATOM 1884 C C . PRO A 1 240 ? 6.450 8.431 3.496 1.00 94.25 240 PRO A C 1
ATOM 1886 O O . PRO A 1 240 ? 6.016 8.233 4.629 1.00 94.25 240 PRO A O 1
ATOM 1889 N N . ASN A 1 241 ? 6.537 7.467 2.572 1.00 96.56 241 ASN A N 1
ATOM 1890 C CA . ASN A 1 241 ? 6.054 6.095 2.738 1.00 96.56 241 ASN A CA 1
ATOM 1891 C C . ASN A 1 241 ? 7.147 5.130 3.227 1.00 96.56 241 ASN A C 1
ATOM 1893 O O . ASN A 1 241 ? 6.918 3.921 3.271 1.00 96.56 241 ASN A O 1
ATOM 1897 N N . PHE A 1 242 ? 8.307 5.661 3.628 1.00 97.56 242 PHE A N 1
ATOM 1898 C CA . PHE A 1 242 ? 9.373 4.923 4.296 1.00 97.56 242 PHE A CA 1
ATOM 1899 C C . PHE A 1 242 ? 9.786 5.613 5.598 1.00 97.56 242 PHE A C 1
ATOM 1901 O O . PHE A 1 242 ? 9.708 6.834 5.746 1.00 97.56 242 PHE A O 1
ATOM 1908 N N . LYS A 1 243 ? 10.290 4.826 6.547 1.00 97.06 243 LYS A N 1
ATOM 1909 C CA . LYS A 1 243 ? 10.885 5.312 7.793 1.00 97.06 243 LYS A CA 1
ATOM 1910 C C . LYS A 1 243 ? 12.272 4.732 7.976 1.00 97.06 243 LYS A C 1
ATOM 1912 O O . LYS A 1 243 ? 12.459 3.521 7.948 1.00 97.06 243 LYS A O 1
ATOM 1917 N N . LYS A 1 244 ? 13.247 5.609 8.205 1.00 97.62 244 LYS A N 1
ATOM 1918 C CA . LYS A 1 244 ? 14.606 5.243 8.594 1.00 97.62 244 LYS A CA 1
ATOM 1919 C C . LYS A 1 244 ? 14.654 5.063 10.107 1.00 97.62 244 LYS A C 1
ATOM 1921 O O . LYS A 1 244 ? 14.659 6.042 10.856 1.00 97.62 244 LYS A O 1
ATOM 1926 N N . THR A 1 245 ? 14.660 3.810 10.537 1.00 96.56 245 THR A N 1
ATOM 1927 C CA . THR A 1 245 ? 14.648 3.391 11.943 1.00 96.56 245 THR A CA 1
ATOM 1928 C C . THR A 1 245 ? 16.026 2.856 12.362 1.00 96.56 245 THR A C 1
ATOM 1930 O O . THR A 1 245 ? 16.876 2.616 11.499 1.00 96.56 245 THR A O 1
ATOM 1933 N N . PRO A 1 246 ? 16.275 2.608 13.662 1.00 96.25 246 PRO A N 1
ATOM 1934 C CA . PRO A 1 246 ? 17.489 1.919 14.113 1.00 96.25 246 PRO A CA 1
ATOM 1935 C C . PRO A 1 246 ? 17.668 0.501 13.546 1.00 96.25 246 PRO A C 1
ATOM 1937 O O . PRO A 1 246 ? 18.780 -0.015 13.562 1.00 96.25 246 PRO A O 1
ATOM 1940 N N . PHE A 1 247 ? 16.595 -0.123 13.050 1.00 94.00 247 PHE A N 1
ATOM 1941 C CA . PHE A 1 247 ? 16.610 -1.475 12.484 1.00 94.00 247 PHE A CA 1
ATOM 1942 C C . PHE A 1 247 ? 16.760 -1.490 10.956 1.00 94.00 247 PHE A C 1
ATOM 1944 O O . PHE A 1 247 ? 16.788 -2.560 10.360 1.00 94.00 247 PHE A O 1
ATOM 1951 N N . GLY A 1 248 ? 16.842 -0.317 10.322 1.00 96.56 248 GLY A N 1
ATOM 1952 C CA . GLY A 1 248 ? 16.877 -0.172 8.869 1.00 96.56 248 GLY A CA 1
ATOM 1953 C C . GLY A 1 248 ? 15.744 0.700 8.337 1.00 96.56 248 GLY A C 1
ATOM 1954 O O . GLY A 1 248 ? 15.051 1.397 9.089 1.00 96.56 248 GLY A O 1
ATOM 1955 N N . ILE A 1 249 ? 15.583 0.687 7.017 1.00 97.88 249 ILE A N 1
ATOM 1956 C CA . ILE A 1 249 ? 14.546 1.444 6.317 1.00 97.88 249 ILE A CA 1
ATOM 1957 C C . ILE A 1 249 ? 13.345 0.535 6.102 1.00 97.88 249 ILE A C 1
ATOM 1959 O O . ILE A 1 249 ? 13.465 -0.512 5.477 1.00 97.88 249 ILE A O 1
ATOM 1963 N N . LEU A 1 250 ? 12.197 0.953 6.623 1.00 97.19 250 LEU A N 1
ATOM 1964 C CA . LEU A 1 250 ? 10.966 0.171 6.611 1.00 97.19 250 LEU A CA 1
ATOM 1965 C C . LEU A 1 250 ? 9.880 0.917 5.821 1.00 97.19 250 LEU A C 1
ATOM 1967 O O . LEU A 1 250 ? 9.718 2.125 6.035 1.00 97.19 250 LEU A O 1
ATOM 1971 N N . PRO A 1 251 ? 9.150 0.252 4.911 1.00 96.75 251 PRO A N 1
ATOM 1972 C CA . PRO A 1 251 ? 7.976 0.834 4.267 1.00 96.75 251 PRO A CA 1
ATOM 1973 C C . PRO A 1 251 ? 6.812 0.944 5.265 1.00 96.75 251 PRO A C 1
ATOM 1975 O O . PRO A 1 251 ? 6.791 0.241 6.267 1.00 96.75 251 PRO A O 1
ATOM 1978 N N . ILE A 1 252 ? 5.859 1.850 5.025 1.00 93.94 252 ILE A N 1
ATOM 1979 C CA . ILE A 1 252 ? 4.685 2.023 5.913 1.00 93.94 252 ILE A CA 1
ATOM 1980 C C . ILE A 1 252 ? 3.342 2.224 5.204 1.00 93.94 252 ILE A C 1
ATOM 1982 O O . ILE A 1 252 ? 2.297 2.164 5.861 1.00 93.94 252 ILE A O 1
ATOM 1986 N N . ASP A 1 253 ? 3.351 2.571 3.914 1.00 94.00 253 ASP A N 1
ATOM 1987 C CA . ASP A 1 253 ? 2.139 2.968 3.182 1.00 94.00 253 ASP A CA 1
ATOM 1988 C C . ASP A 1 253 ? 2.345 2.895 1.659 1.00 94.00 253 ASP A C 1
ATOM 1990 O O . ASP A 1 253 ? 2.181 3.871 0.934 1.00 94.00 253 ASP A O 1
ATOM 1994 N N . LEU A 1 254 ? 2.798 1.744 1.164 1.00 97.06 254 LEU A N 1
ATOM 1995 C CA . LEU A 1 254 ? 3.001 1.529 -0.266 1.00 97.06 254 LEU A CA 1
ATOM 1996 C C . LEU A 1 254 ? 1.706 1.037 -0.922 1.00 97.06 254 LEU A C 1
ATOM 1998 O O . LEU A 1 254 ? 0.793 0.516 -0.282 1.00 97.06 254 LEU A O 1
ATOM 2002 N N . VAL A 1 255 ? 1.625 1.177 -2.241 1.00 97.56 255 VAL A N 1
ATOM 2003 C CA . VAL A 1 255 ? 0.602 0.488 -3.026 1.00 97.56 255 VAL A CA 1
ATOM 2004 C C . VAL A 1 255 ? 1.225 -0.775 -3.598 1.00 97.56 255 VAL A C 1
ATOM 2006 O O . VAL A 1 255 ? 1.829 -0.732 -4.665 1.00 97.56 255 VAL A O 1
ATOM 2009 N N . ILE A 1 256 ? 1.105 -1.881 -2.864 1.00 97.75 256 ILE A N 1
ATOM 2010 C CA . ILE A 1 256 ? 1.503 -3.216 -3.320 1.00 97.75 256 ILE A CA 1
ATOM 2011 C C . ILE A 1 256 ? 0.317 -3.953 -3.951 1.00 97.75 256 ILE A C 1
ATOM 2013 O O . ILE A 1 256 ? -0.816 -3.861 -3.477 1.00 97.75 256 ILE A O 1
ATOM 2017 N N . SER A 1 257 ? 0.573 -4.669 -5.038 1.00 95.69 257 SER A N 1
ATOM 2018 C CA . SER A 1 257 ? -0.407 -5.543 -5.682 1.00 95.69 257 SER A CA 1
ATOM 2019 C C . SER A 1 257 ? 0.286 -6.630 -6.496 1.00 95.69 257 SER A C 1
ATOM 2021 O O . SER A 1 257 ? 1.493 -6.567 -6.748 1.00 95.69 257 SER A O 1
ATOM 2023 N N . GLU A 1 258 ? -0.491 -7.603 -6.958 1.00 94.56 258 GLU A N 1
ATOM 2024 C CA . GLU A 1 258 ? -0.041 -8.584 -7.945 1.00 94.56 258 GLU A CA 1
ATOM 2025 C C . GLU A 1 258 ? 0.436 -7.898 -9.225 1.00 94.56 258 GLU A C 1
ATOM 2027 O O . GLU A 1 258 ? -0.129 -6.892 -9.667 1.00 94.56 258 GLU A O 1
ATOM 2032 N N . LEU A 1 259 ? 1.496 -8.441 -9.817 1.00 91.94 259 LEU A N 1
ATOM 2033 C CA . LEU A 1 259 ? 2.019 -7.987 -11.092 1.00 91.94 259 LEU A CA 1
ATOM 2034 C C . LEU A 1 259 ? 1.152 -8.557 -12.223 1.00 91.94 259 LEU A C 1
ATOM 2036 O O . LEU A 1 259 ? 1.151 -9.768 -12.436 1.00 91.94 259 LEU A O 1
ATOM 2040 N N . PRO A 1 260 ? 0.443 -7.724 -13.006 1.00 90.56 260 PRO A N 1
ATOM 2041 C CA . PRO A 1 260 ? -0.382 -8.246 -14.086 1.00 90.56 260 PRO A CA 1
ATOM 2042 C C . PRO A 1 260 ? 0.484 -8.935 -15.145 1.00 90.56 260 PRO A C 1
ATOM 2044 O O . PRO A 1 260 ? 1.457 -8.346 -15.622 1.00 90.56 260 PRO A O 1
ATOM 2047 N N . GLN A 1 261 ? 0.096 -10.134 -15.587 1.00 90.00 261 GLN A N 1
ATOM 2048 C CA . GLN A 1 261 ? 0.890 -10.929 -16.535 1.00 90.00 261 GLN A CA 1
ATOM 2049 C C . GLN A 1 261 ? 1.247 -10.161 -17.818 1.00 90.00 261 GLN A C 1
ATOM 2051 O O . GLN A 1 261 ? 2.365 -10.248 -18.323 1.00 90.00 261 GLN A O 1
ATOM 2056 N N . ALA A 1 262 ? 0.316 -9.350 -18.328 1.00 90.12 262 ALA A N 1
ATOM 2057 C CA . ALA A 1 262 ? 0.549 -8.512 -19.503 1.00 90.12 262 ALA A CA 1
ATOM 2058 C C . ALA A 1 262 ? 1.646 -7.451 -19.282 1.00 90.12 262 ALA A C 1
ATOM 2060 O O . ALA A 1 262 ? 2.340 -7.081 -20.227 1.00 90.12 262 ALA A O 1
ATOM 2061 N N . LEU A 1 263 ? 1.822 -6.964 -18.049 1.00 91.69 263 LEU A N 1
ATOM 2062 C CA . LEU A 1 263 ? 2.917 -6.060 -17.701 1.00 91.69 263 LEU A CA 1
ATOM 2063 C C . LEU A 1 263 ? 4.238 -6.819 -17.584 1.00 91.69 263 LEU A C 1
ATOM 2065 O O . LEU A 1 263 ? 5.245 -6.342 -18.098 1.00 91.69 263 LEU A O 1
ATOM 2069 N N . LEU A 1 264 ? 4.226 -8.003 -16.966 1.00 92.50 264 LEU A N 1
ATOM 2070 C CA . LEU A 1 264 ? 5.412 -8.850 -16.827 1.00 92.50 264 LEU A CA 1
ATOM 2071 C C . LEU A 1 264 ? 6.036 -9.187 -18.191 1.00 92.50 264 LEU A C 1
ATOM 2073 O O . LEU A 1 264 ? 7.249 -9.078 -18.349 1.00 92.50 264 LEU A O 1
ATOM 2077 N N . VAL A 1 265 ? 5.216 -9.516 -19.196 1.00 92.69 265 VAL A N 1
ATOM 2078 C CA . VAL A 1 265 ? 5.691 -9.751 -20.573 1.00 92.69 265 VAL A CA 1
ATOM 2079 C C . VAL A 1 265 ? 6.427 -8.521 -21.119 1.00 92.69 265 VAL A C 1
ATOM 2081 O O . VAL A 1 265 ? 7.577 -8.633 -21.535 1.00 92.69 265 VAL A O 1
ATOM 2084 N N . LYS A 1 266 ? 5.818 -7.331 -21.028 1.00 92.19 266 LYS A N 1
ATOM 2085 C CA . LYS A 1 266 ? 6.432 -6.073 -21.494 1.00 92.19 266 LYS A CA 1
ATOM 2086 C C . LYS A 1 266 ? 7.716 -5.713 -20.742 1.00 92.19 266 LYS A C 1
ATOM 2088 O O . LYS A 1 266 ? 8.610 -5.094 -21.316 1.00 92.19 266 LYS A O 1
ATOM 2093 N N . LEU A 1 267 ? 7.792 -6.044 -19.453 1.00 92.56 267 LEU A N 1
ATOM 2094 C CA . LEU A 1 267 ? 8.977 -5.811 -18.628 1.00 92.56 267 LEU A CA 1
ATOM 2095 C C . LEU A 1 267 ? 10.129 -6.729 -19.050 1.00 92.56 267 LEU A C 1
ATOM 2097 O O . LEU A 1 267 ? 11.245 -6.248 -19.222 1.00 92.56 267 LEU A O 1
ATOM 2101 N N . ARG A 1 268 ? 9.854 -8.014 -19.306 1.00 92.00 268 ARG A N 1
ATOM 2102 C CA . ARG A 1 268 ? 10.854 -8.990 -19.772 1.00 92.00 268 ARG A CA 1
ATOM 2103 C C . ARG A 1 268 ? 11.423 -8.652 -21.149 1.00 92.00 268 ARG A C 1
ATOM 2105 O O . ARG A 1 268 ? 12.629 -8.743 -21.341 1.00 92.00 268 ARG A O 1
ATOM 2112 N N . GLU A 1 269 ? 10.584 -8.197 -22.078 1.00 91.19 269 GLU A N 1
ATOM 2113 C CA . GLU A 1 269 ? 11.011 -7.779 -23.426 1.00 91.19 269 GLU A CA 1
ATOM 2114 C C . GLU A 1 269 ? 12.002 -6.603 -23.424 1.00 91.19 269 GLU A C 1
ATOM 2116 O O . GLU A 1 269 ? 12.686 -6.372 -24.414 1.00 91.19 269 GLU A O 1
ATOM 2121 N N . ARG A 1 270 ? 12.072 -5.837 -22.329 1.00 82.06 270 ARG A N 1
ATOM 2122 C CA . ARG A 1 270 ? 12.933 -4.652 -22.190 1.00 82.06 270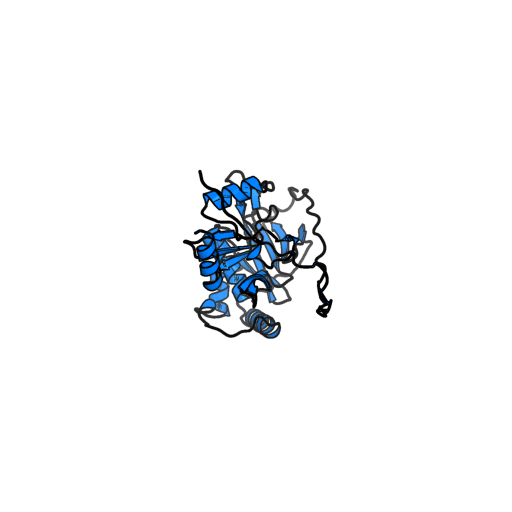 ARG A CA 1
ATOM 2123 C C . ARG A 1 270 ? 14.277 -4.937 -21.519 1.00 82.06 270 ARG A C 1
ATOM 2125 O O . ARG A 1 270 ? 15.110 -4.035 -21.483 1.00 82.06 270 ARG A O 1
ATOM 2132 N N . LEU A 1 271 ? 14.459 -6.129 -20.951 1.00 71.50 271 LEU A N 1
ATOM 2133 C CA . LEU A 1 271 ? 15.699 -6.545 -20.282 1.00 71.50 271 LEU A CA 1
ATOM 2134 C C . LEU A 1 271 ? 16.659 -7.305 -21.212 1.00 71.50 271 LEU A C 1
ATOM 2136 O O . LEU A 1 271 ? 17.762 -7.643 -20.786 1.00 71.50 271 LEU A O 1
ATOM 2140 N N . ILE A 1 272 ? 16.233 -7.574 -22.450 1.00 56.78 272 ILE A N 1
ATOM 2141 C CA . ILE A 1 272 ? 17.027 -8.175 -23.532 1.00 56.78 272 ILE A CA 1
ATOM 2142 C C . ILE A 1 272 ? 17.550 -7.053 -24.429 1.00 56.78 272 ILE A C 1
ATOM 2144 O O . ILE A 1 272 ? 18.753 -7.094 -24.768 1.00 56.78 272 ILE A O 1
#

Sequence (272 aa):
MVIIGAQGNLIDSSDFSAFELDIHPNLVQEIPALKSDASQNRTTSEDLGENGSGEGASFSPGDVSRRIFGPDAQGVESCQKNDAESIQRQRQTIGLSGLLNPIPTLGNFDAKGTEHTVRFRGSFVEKHQHSDGWTAYLDHRGLLGIRRALPTEYLKRLDDHNEYFGDQIRIIGLTRSNRFVSIQPTLRGGEPSENEIRDLLQESGWQRVPMNLQNLPAQLMGTAWWHESEERILVDARKPNFKKTPFGILPIDLVISELPQALLVKLRERLI

Radius of gyration: 23.67 Å; chains: 1; bounding box: 65×40×89 Å

Secondary structure (DSSP, 8-state):
---------PPP------------------PPP----TT-------------------B-HHHHHHHHH-TTTTTS-S---S-HHHHHHHHHHHHHT--SPBPP--S--SEE-SSEEEEEETTEEEEEE-S--EEEEE-TTS-EEEEEPPHHHHHHHHHHHHHHH----EEEEE-TTS-EEEEEE----BPPPHHHHHHHHHHTT-EEPPGGGB---GGGTT--EEETTTTEEEE--SGGGEEEETTEEEESS-EEEE--HHHHHHHHTT--

pLDDT: mean 80.5, std 24.66, range [20.55, 98.38]

Foldseek 3Di:
DDDDDDDDDDDDDDDDDDDDDPDDDDDPPDDDDDDDDQPLPDPPVPAPDPPPPPCQDWAQLQRLQCQQPNPPSVVPPDDDDPDPVQLVVSLVSLVVSPPFAADDPPDDFSADDPFWTWHDDPFKIKTAGDAQDKAWDADPVRAIEIDRDRSSLVSVQRNVCCVVFVQPKIFRHAHPSSHTMIMGTDADAAFDDPVQLVVVCVVVQKDFQDQVSHDYPPVFGRQKIAHLVVQKIKTPSDRVQWGQHPVGIGGHDIRMDGNPPSSSVVRVVVVD